Protein AF-A0A518C5M1-F1 (afdb_monomer_lite)

Radius of gyration: 34.19 Å; chains: 1; bounding box: 63×81×142 Å

Sequence (259 aa):
MPERDLTSESVVPNSGKSWGLRFSLGAMMVIVALFAGVFGYLSYFRSARCLLSYQVTTLSAEDVDGLKLDFHAIDGSPYRWAFDQEDAIAELTRQRRQIEPPLYEKQLTVAYWPRLADSYTYIRPTTINSATSPFPDYKSGEFAGFWGVRKAGGRLMFRVEAQTSHRQPRVANVEDVSNGRFDEVSGTLAYEGKFPTSKLIFAAPMGNGQVHLFLIQTEEVSAKEPFVHRPGPIDSLENQPDSTTEQHDPQPEAAHNDE

Foldseek 3Di:
DDDDDDDDDDDDDDPPPPPPPPDDPVNVVVVVVVVCVVVLVVLLPQWWKKKKFKDKDKDFLVLVVVQVFDWADDPPWLKTKGADPPVSVVVSCVVVVNDDDTPDMDIDTAADFDPDKDKDKDKDFDDDPPVPDPDTWIKIKMKIGGWDWYDDPSAIKTWDWIKMKIKGADPDDPPPPPPDGIKMGITIDTDIGHDRCAKMWMWGDIPPRMIMIMIMGMDTDRPPDDDDPPDDPPPPPPDDPDDDDDDDDDDDDDDDDDD

Structure (mmCIF, N/CA/C/O backbone):
data_AF-A0A518C5M1-F1
#
_entry.id   AF-A0A518C5M1-F1
#
loop_
_atom_site.group_PDB
_atom_site.id
_atom_site.type_symbol
_atom_site.label_atom_id
_atom_site.label_alt_id
_atom_site.label_comp_id
_atom_site.label_asym_id
_atom_site.label_entity_id
_atom_site.label_seq_id
_atom_site.pdbx_PDB_ins_code
_atom_site.Cartn_x
_atom_site.Cartn_y
_atom_site.Cartn_z
_atom_site.occupancy
_atom_site.B_iso_or_equiv
_atom_site.auth_seq_id
_atom_site.auth_comp_id
_atom_site.auth_asym_id
_atom_site.auth_atom_id
_atom_site.pdbx_PDB_model_num
ATOM 1 N N . MET A 1 1 ? 5.661 -32.195 102.451 1.00 29.86 1 MET A N 1
ATOM 2 C CA . MET A 1 1 ? 6.767 -31.518 101.747 1.00 29.86 1 MET A CA 1
ATOM 3 C C . MET A 1 1 ? 6.179 -30.707 100.601 1.00 29.86 1 MET A C 1
ATOM 5 O O . MET A 1 1 ? 5.215 -31.189 100.017 1.00 29.86 1 MET A O 1
ATOM 9 N N . PRO A 1 2 ? 6.665 -29.476 100.391 1.00 50.47 2 PRO A N 1
ATOM 10 C CA . PRO A 1 2 ? 6.012 -28.419 99.618 1.00 50.47 2 PRO A CA 1
ATOM 11 C C . PRO A 1 2 ? 6.626 -28.251 98.217 1.00 50.47 2 PRO A C 1
ATOM 13 O O . PRO A 1 2 ? 7.703 -28.780 97.980 1.00 50.47 2 PRO A O 1
ATOM 16 N N . GLU A 1 3 ? 5.947 -27.498 97.345 1.00 42.22 3 GLU A N 1
ATOM 17 C CA . GLU A 1 3 ? 6.467 -26.451 96.430 1.00 42.22 3 GLU A CA 1
ATOM 18 C C . GLU A 1 3 ? 5.337 -26.092 95.435 1.00 42.22 3 GLU A C 1
ATOM 20 O O . GLU A 1 3 ? 4.761 -26.978 94.815 1.00 42.22 3 GLU A O 1
ATOM 25 N N . ARG A 1 4 ? 4.761 -24.878 95.526 1.00 39.50 4 ARG A N 1
ATOM 26 C CA . ARG A 1 4 ? 5.159 -23.638 94.808 1.00 39.50 4 ARG A CA 1
ATOM 27 C C . ARG A 1 4 ? 4.812 -23.709 93.309 1.00 39.50 4 ARG A C 1
ATOM 29 O O . ARG A 1 4 ? 5.062 -24.718 92.679 1.00 39.50 4 ARG A O 1
ATOM 36 N N . ASP A 1 5 ? 4.305 -22.687 92.630 1.00 41.34 5 ASP A N 1
ATOM 37 C CA . ASP A 1 5 ? 3.894 -21.330 92.980 1.00 41.34 5 ASP A CA 1
ATOM 38 C C . ASP A 1 5 ? 3.200 -20.720 91.736 1.00 41.34 5 ASP A C 1
ATOM 40 O O . ASP A 1 5 ? 3.481 -21.123 90.608 1.00 41.34 5 ASP A O 1
ATOM 44 N N . LEU A 1 6 ? 2.388 -19.688 91.980 1.00 40.62 6 LEU A N 1
ATOM 45 C CA . LEU A 1 6 ? 2.249 -18.463 91.171 1.00 40.62 6 LEU A CA 1
ATOM 46 C C . LEU A 1 6 ? 1.585 -18.495 89.773 1.00 40.62 6 LEU A C 1
ATOM 48 O O . LEU A 1 6 ? 2.204 -18.685 88.733 1.00 40.62 6 LEU A O 1
ATOM 52 N N . THR A 1 7 ? 0.303 -18.112 89.794 1.00 48.97 7 THR A N 1
ATOM 53 C CA . THR A 1 7 ? -0.250 -16.891 89.160 1.00 48.97 7 THR A CA 1
ATOM 54 C C . THR A 1 7 ? 0.218 -16.484 87.756 1.00 48.97 7 THR A C 1
ATOM 56 O O . THR A 1 7 ? 1.341 -16.028 87.567 1.00 48.97 7 THR A O 1
ATOM 59 N N . SER A 1 8 ? -0.732 -16.375 86.826 1.00 41.12 8 SER A N 1
ATOM 60 C CA . SER A 1 8 ? -1.016 -15.096 86.150 1.00 41.12 8 SER A CA 1
ATOM 61 C C . SER A 1 8 ? -2.343 -15.178 85.393 1.00 41.12 8 SER A C 1
ATOM 63 O O . SER A 1 8 ? -2.559 -16.051 84.557 1.00 41.12 8 SER A O 1
ATOM 65 N N . GLU A 1 9 ? -3.260 -14.269 85.720 1.00 49.56 9 GLU A N 1
ATOM 66 C CA . GLU A 1 9 ? -4.401 -13.961 84.867 1.00 49.56 9 GLU A CA 1
ATOM 67 C C . GLU A 1 9 ? -3.895 -13.402 83.533 1.00 49.56 9 GLU A C 1
ATOM 69 O O . GLU A 1 9 ? -3.040 -12.517 83.508 1.00 49.56 9 GLU A O 1
ATOM 74 N N . SER A 1 10 ? -4.496 -13.825 82.423 1.00 36.81 10 SER A N 1
ATOM 75 C CA . SER A 1 10 ? -4.630 -12.936 81.274 1.00 36.81 10 SER A CA 1
ATOM 76 C C . SER A 1 10 ? -6.063 -12.990 80.767 1.00 36.81 10 SER A C 1
ATOM 78 O O . SER A 1 10 ? -6.453 -13.861 79.988 1.00 36.81 10 SER A O 1
ATOM 80 N N . VAL A 1 11 ? -6.850 -12.022 81.223 1.00 47.78 11 VAL A N 1
ATOM 81 C CA . VAL A 1 11 ? -7.985 -11.506 80.466 1.00 47.78 11 VAL A CA 1
ATOM 82 C C . VAL A 1 11 ? -7.439 -11.063 79.110 1.00 47.78 11 VAL A C 1
ATOM 84 O O . VAL A 1 11 ? -6.635 -10.137 79.042 1.00 47.78 11 VAL A O 1
ATOM 87 N N . VAL A 1 12 ? -7.863 -11.717 78.030 1.00 40.41 12 VAL A N 1
ATOM 88 C CA . VAL A 1 12 ? -7.706 -11.171 76.679 1.00 40.41 12 VAL A CA 1
ATOM 89 C C . VAL A 1 12 ? -9.062 -10.616 76.255 1.00 40.41 12 VAL A C 1
ATOM 91 O O . VAL A 1 12 ? -9.963 -11.387 75.915 1.00 40.41 12 VAL A O 1
ATOM 94 N N . PRO A 1 13 ? -9.244 -9.286 76.274 1.00 46.47 13 PRO A N 1
ATOM 95 C CA . PRO A 1 13 ? -10.322 -8.650 75.554 1.00 46.47 13 PRO A CA 1
ATOM 96 C C . PRO A 1 13 ? -9.881 -8.504 74.096 1.00 46.47 13 PRO A C 1
ATOM 98 O O . PRO A 1 13 ? -8.786 -8.028 73.814 1.00 46.47 13 PRO A O 1
ATOM 101 N N . ASN A 1 14 ? -10.732 -8.881 73.153 1.00 39.22 14 ASN A N 1
ATOM 102 C CA . ASN A 1 14 ? -11.234 -7.940 72.156 1.00 39.22 14 ASN A CA 1
ATOM 103 C C . ASN A 1 14 ? -12.021 -8.694 71.100 1.00 39.22 14 ASN A C 1
ATOM 105 O O . ASN A 1 14 ? -11.528 -9.598 70.428 1.00 39.22 14 ASN A O 1
ATOM 109 N N . SER A 1 15 ? -13.247 -8.225 70.912 1.00 43.81 15 SER A N 1
ATOM 110 C CA . SER A 1 15 ? -14.033 -8.428 69.713 1.00 43.81 15 SER A CA 1
ATOM 111 C C . SER A 1 15 ? -13.208 -8.040 68.483 1.00 43.81 15 SER A C 1
ATOM 113 O O . SER A 1 15 ? -13.153 -6.873 68.089 1.00 43.81 15 SER A O 1
ATOM 115 N N . GLY A 1 16 ? -12.580 -9.027 67.852 1.00 39.47 16 GLY A N 1
ATOM 116 C CA . GLY A 1 16 ? -12.134 -8.921 66.476 1.00 39.47 16 GLY A CA 1
ATOM 117 C C . GLY A 1 16 ? -13.370 -8.793 65.597 1.00 39.47 16 GLY A C 1
ATOM 118 O O . GLY A 1 16 ? -13.927 -9.795 65.152 1.00 39.47 16 GLY A O 1
ATOM 119 N N . LYS A 1 17 ? -13.822 -7.557 65.355 1.00 43.25 17 LYS A N 1
ATOM 120 C CA . LYS A 1 17 ? -14.671 -7.242 64.203 1.00 43.25 17 LYS A CA 1
ATOM 121 C C . LYS A 1 17 ? -13.852 -7.570 62.959 1.00 43.25 17 LYS A C 1
ATOM 123 O O . LYS A 1 17 ? -13.182 -6.710 62.398 1.00 43.25 17 LYS A O 1
ATOM 128 N N . SER A 1 18 ? -13.881 -8.834 62.551 1.00 42.41 18 SER A N 1
ATOM 129 C CA . SER A 1 18 ? -13.449 -9.221 61.222 1.00 42.41 18 SER A CA 1
ATOM 130 C C . SER A 1 18 ? -14.395 -8.531 60.244 1.00 42.41 18 SER A C 1
ATOM 132 O O . SER A 1 18 ? -15.585 -8.833 60.163 1.00 42.41 18 SER A O 1
ATOM 134 N N . TRP A 1 19 ? -13.872 -7.547 59.518 1.00 40.75 19 TRP A N 1
ATOM 135 C CA . TRP A 1 19 ? -14.480 -7.021 58.299 1.00 40.75 19 TRP A CA 1
ATOM 136 C C . TRP A 1 19 ? -14.379 -8.091 57.201 1.00 40.75 19 TRP A C 1
ATOM 138 O O . TRP A 1 19 ? -13.726 -7.926 56.177 1.00 40.75 19 TRP A O 1
ATOM 148 N N . GLY A 1 20 ? -14.985 -9.253 57.441 1.00 44.28 20 GLY A N 1
ATOM 149 C CA . GLY A 1 20 ? -15.177 -10.266 56.421 1.00 44.28 20 GLY A CA 1
ATOM 150 C C . GLY A 1 20 ? -16.322 -9.813 55.535 1.00 44.28 20 GLY A C 1
ATOM 151 O O . GLY A 1 20 ? -17.474 -10.135 55.818 1.00 44.28 20 GLY A O 1
ATOM 152 N N . LEU A 1 21 ? -16.022 -9.043 54.487 1.00 51.59 21 LEU A N 1
ATOM 153 C CA . LEU A 1 21 ? -16.966 -8.763 53.406 1.00 51.59 21 LEU A CA 1
ATOM 154 C C . LEU A 1 21 ? -17.336 -10.092 52.734 1.00 51.59 21 LEU A C 1
ATOM 156 O O . LEU A 1 21 ? -16.697 -10.547 51.791 1.00 51.59 21 LEU A O 1
ATOM 160 N N . ARG A 1 22 ? -18.374 -10.744 53.263 1.00 55.84 22 ARG A N 1
ATOM 161 C CA . ARG A 1 22 ? -19.028 -11.901 52.652 1.00 55.84 22 ARG A CA 1
ATOM 162 C C . ARG A 1 22 ? -19.865 -11.394 51.482 1.00 55.84 22 ARG A C 1
ATOM 164 O O . ARG A 1 22 ? -21.074 -11.221 51.604 1.00 55.84 22 ARG A O 1
ATOM 171 N N . PHE A 1 23 ? -19.220 -11.104 50.357 1.00 56.97 23 PHE A N 1
ATOM 172 C CA . PHE A 1 23 ? -19.951 -10.879 49.116 1.00 56.97 23 PHE A CA 1
ATOM 173 C C . PHE A 1 23 ? -20.584 -12.200 48.683 1.00 56.97 23 PHE A C 1
ATOM 175 O O . PHE A 1 23 ? -19.898 -13.216 48.565 1.00 56.97 23 PHE A O 1
ATOM 182 N N . SER A 1 24 ? -21.900 -12.206 48.465 1.00 77.69 24 SER A N 1
ATOM 183 C CA . SER A 1 24 ? -22.535 -13.351 47.817 1.00 77.69 24 SER A CA 1
ATOM 184 C C . SER A 1 24 ? -21.984 -13.473 46.394 1.00 77.69 24 SER A C 1
ATOM 186 O O . SER A 1 24 ? -21.702 -12.464 45.741 1.00 77.69 24 SER A O 1
ATOM 188 N N . LEU A 1 25 ? -21.841 -14.702 45.894 1.00 71.81 25 LEU A N 1
ATOM 189 C CA . LEU A 1 25 ? -21.374 -14.965 44.528 1.00 71.81 25 LEU A CA 1
ATOM 190 C C . LEU A 1 25 ? -22.187 -14.168 43.485 1.00 71.81 25 LEU A C 1
ATOM 192 O O . LEU A 1 25 ? -21.633 -13.669 42.509 1.00 71.81 25 LEU A O 1
ATOM 196 N N . GLY A 1 26 ? -23.489 -13.980 43.740 1.00 74.69 26 GLY A N 1
ATOM 197 C CA . GLY A 1 26 ? -24.371 -13.151 42.918 1.00 74.69 26 GLY A CA 1
ATOM 198 C C . GLY A 1 26 ? -23.995 -11.666 42.928 1.00 74.69 26 GLY A C 1
ATOM 199 O O . GLY A 1 26 ? -23.926 -11.052 41.868 1.00 74.69 26 GLY A O 1
ATOM 200 N N . ALA A 1 27 ? -23.674 -11.093 44.092 1.00 77.69 27 ALA A N 1
ATOM 201 C CA . ALA A 1 27 ? -23.196 -9.711 44.179 1.00 77.69 27 ALA A CA 1
ATOM 202 C C . ALA A 1 27 ? -21.848 -9.530 43.461 1.00 77.69 27 ALA A C 1
ATOM 204 O O . ALA A 1 27 ? -21.647 -8.537 42.765 1.00 77.69 27 ALA A O 1
ATOM 205 N N . MET A 1 28 ? -20.949 -10.514 43.563 1.00 78.94 28 MET A N 1
ATOM 206 C CA . MET A 1 28 ? -19.663 -10.490 42.863 1.00 78.94 28 MET A CA 1
ATOM 207 C C . MET A 1 28 ? -19.841 -10.547 41.335 1.00 78.94 28 MET A C 1
ATOM 209 O O . MET A 1 28 ? -19.212 -9.772 40.619 1.00 78.94 28 MET A O 1
ATOM 213 N N . MET A 1 29 ? -20.747 -11.391 40.832 1.00 79.19 29 MET A N 1
ATOM 214 C CA . MET A 1 29 ? -21.089 -11.475 39.403 1.00 79.19 29 MET A CA 1
ATOM 215 C C . MET A 1 29 ? -21.677 -10.164 38.864 1.00 79.19 29 MET A C 1
ATOM 217 O O . MET A 1 29 ? -21.284 -9.715 37.789 1.00 79.19 29 MET A O 1
ATOM 221 N N . VAL A 1 30 ? -22.570 -9.514 39.619 1.00 83.19 30 VAL A N 1
ATOM 222 C CA . VAL A 1 30 ? -23.143 -8.210 39.240 1.00 83.19 30 VAL A CA 1
ATOM 223 C C . VAL A 1 30 ? -22.063 -7.131 39.175 1.00 83.19 30 VAL A C 1
ATOM 225 O O . VAL A 1 30 ? -22.033 -6.351 38.227 1.00 83.19 30 VAL A O 1
ATOM 228 N N . ILE A 1 31 ? -21.139 -7.110 40.139 1.00 84.38 31 ILE A N 1
ATOM 229 C CA . ILE A 1 31 ? -20.012 -6.170 40.150 1.00 84.38 31 ILE A CA 1
ATOM 230 C C . ILE A 1 31 ? -19.096 -6.405 38.941 1.00 84.38 31 ILE A C 1
ATOM 232 O O . ILE A 1 31 ? -18.745 -5.449 38.254 1.00 84.38 31 ILE A O 1
ATOM 236 N N . VAL A 1 32 ? -18.753 -7.659 38.627 1.00 82.69 32 VAL A N 1
ATOM 237 C CA . VAL A 1 32 ? -17.946 -7.996 37.441 1.00 82.69 32 VAL A CA 1
ATOM 238 C C . VAL A 1 32 ? -18.660 -7.593 36.151 1.00 82.69 32 VAL A C 1
ATOM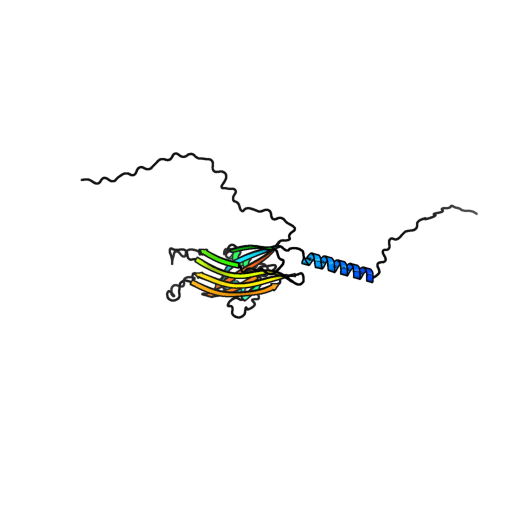 240 O O . VAL A 1 32 ? -18.025 -7.015 35.275 1.00 82.69 32 VAL A O 1
ATOM 243 N N . ALA A 1 33 ? -19.969 -7.829 36.038 1.00 80.00 33 ALA A N 1
ATOM 244 C CA . ALA A 1 33 ? -20.754 -7.422 34.873 1.00 80.00 33 ALA A CA 1
ATOM 245 C C . ALA A 1 33 ? -20.820 -5.893 34.722 1.00 80.00 33 ALA A C 1
ATOM 247 O O . ALA A 1 33 ? -20.670 -5.382 33.614 1.00 80.00 33 ALA A O 1
ATOM 248 N N . LEU A 1 34 ? -20.979 -5.154 35.825 1.00 83.75 34 LEU A N 1
ATOM 249 C CA . LEU A 1 34 ? -20.937 -3.689 35.829 1.00 83.75 34 LEU A CA 1
ATOM 250 C C . LEU A 1 34 ? -19.558 -3.167 35.425 1.00 83.75 34 LEU A C 1
ATOM 252 O O . LEU A 1 34 ? -19.476 -2.287 34.573 1.00 83.75 34 LEU A O 1
ATOM 256 N N . PHE A 1 35 ? -18.475 -3.729 35.966 1.00 80.12 35 PHE A N 1
ATOM 257 C CA . PHE A 1 35 ? -17.123 -3.356 35.555 1.00 80.12 35 PHE A CA 1
ATOM 258 C C . PHE A 1 35 ? -16.858 -3.716 34.093 1.00 80.12 35 PHE A C 1
ATOM 260 O O . PHE A 1 35 ? -16.347 -2.878 33.362 1.00 80.12 35 PHE A O 1
ATOM 267 N N . ALA A 1 36 ? -17.250 -4.900 33.626 1.00 74.25 36 ALA A N 1
ATOM 268 C CA . ALA A 1 36 ? -17.130 -5.281 32.220 1.00 74.25 36 ALA A CA 1
ATOM 269 C C . ALA A 1 36 ? -17.938 -4.344 31.307 1.00 74.25 36 ALA A C 1
ATOM 271 O O . ALA A 1 36 ? -17.446 -3.941 30.255 1.00 74.25 36 ALA A O 1
ATOM 272 N N . GLY A 1 37 ? -19.133 -3.930 31.738 1.00 72.75 37 GLY A N 1
ATOM 273 C CA . GLY A 1 37 ? -19.949 -2.929 31.057 1.00 72.75 37 GLY A CA 1
ATOM 274 C C . GLY A 1 37 ? -19.264 -1.565 31.001 1.00 72.75 37 GLY A C 1
ATOM 275 O O . GLY A 1 37 ? -19.138 -0.993 29.925 1.00 72.75 37 GLY A O 1
ATOM 276 N N . VAL A 1 38 ? -18.750 -1.066 32.128 1.00 74.38 38 VAL A N 1
ATOM 277 C CA . VAL A 1 38 ? -18.067 0.236 32.219 1.00 74.38 38 VAL A CA 1
ATOM 278 C C . VAL A 1 38 ? -16.743 0.236 31.452 1.00 74.38 38 VAL A C 1
ATOM 280 O O . VAL A 1 38 ? -16.504 1.140 30.658 1.00 74.38 38 VAL A O 1
ATOM 283 N N . PHE A 1 39 ? -15.888 -0.773 31.621 1.00 66.25 39 PHE A N 1
ATOM 284 C CA . PHE A 1 39 ? -14.609 -0.876 30.910 1.00 66.25 39 PHE A CA 1
ATOM 285 C C . PHE A 1 39 ? -14.787 -1.191 29.423 1.00 66.25 39 PHE A C 1
ATOM 287 O O . PHE A 1 39 ? -14.028 -0.673 28.602 1.00 66.25 39 PHE A O 1
ATOM 294 N N . GLY A 1 40 ? -15.802 -1.977 29.058 1.00 63.28 40 GLY A N 1
ATOM 295 C CA . GLY A 1 40 ? -16.197 -2.196 27.667 1.00 63.28 40 GLY A CA 1
ATOM 296 C C . GLY A 1 40 ? -16.693 -0.905 27.014 1.00 63.28 40 GLY A C 1
ATOM 297 O O . GLY A 1 40 ? -16.234 -0.542 25.930 1.00 63.28 40 GLY A O 1
ATOM 298 N N . TYR A 1 41 ? -17.551 -0.157 27.713 1.00 64.62 41 TYR A N 1
ATOM 299 C CA . TYR A 1 41 ? -18.066 1.141 27.274 1.00 64.62 41 TYR A CA 1
ATOM 300 C C . TYR A 1 41 ? -16.944 2.182 27.138 1.00 64.62 41 TYR A C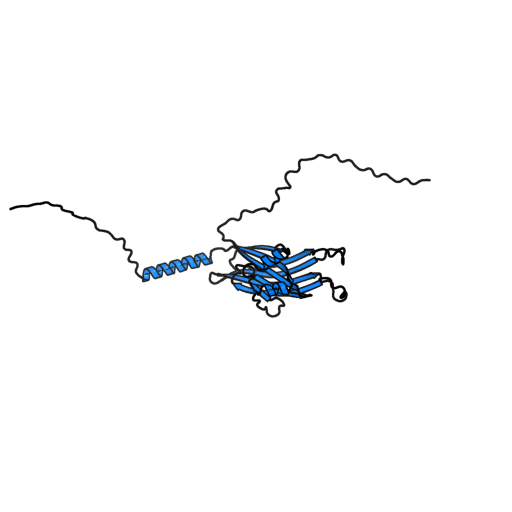 1
ATOM 302 O O . TYR A 1 41 ? -16.796 2.807 26.091 1.00 64.62 41 TYR A O 1
ATOM 310 N N . LEU A 1 42 ? -16.071 2.319 28.139 1.00 63.19 42 LEU A N 1
ATOM 311 C CA . LEU A 1 42 ? -14.933 3.245 28.097 1.00 63.19 42 LEU A CA 1
ATOM 312 C C . LEU A 1 42 ? -13.919 2.879 27.001 1.00 63.19 42 LEU A C 1
ATOM 314 O O . LEU A 1 42 ? -13.405 3.766 26.319 1.00 63.19 42 LEU A O 1
ATOM 318 N N . SER A 1 43 ? -13.661 1.587 26.777 1.00 60.41 43 SER A N 1
ATOM 319 C CA . SER A 1 43 ? -12.795 1.121 25.680 1.00 60.41 43 SER A CA 1
ATOM 320 C C . SER A 1 43 ? -13.371 1.451 24.300 1.00 60.41 43 SER A C 1
ATOM 322 O O . SER A 1 43 ? -12.626 1.807 23.380 1.00 60.41 43 SER A O 1
ATOM 324 N N . TYR A 1 44 ? -14.698 1.407 24.149 1.00 61.34 44 TYR A N 1
ATOM 325 C CA . TYR A 1 44 ? -15.376 1.818 22.920 1.00 61.34 44 TYR A CA 1
ATOM 326 C C . TYR A 1 44 ? -15.189 3.321 22.650 1.00 61.34 44 TYR A C 1
ATOM 328 O O . TYR A 1 44 ? -14.759 3.699 21.558 1.00 61.34 44 TYR A O 1
ATOM 336 N N . PHE A 1 45 ? -15.384 4.167 23.667 1.00 61.19 45 PHE A N 1
ATOM 337 C CA . PHE A 1 45 ? -15.318 5.630 23.540 1.00 61.19 45 PHE A CA 1
ATOM 338 C C . PHE A 1 45 ? -13.915 6.244 23.578 1.00 61.19 45 PHE A C 1
ATOM 340 O O . PHE A 1 45 ? -13.767 7.416 23.239 1.00 61.19 45 PHE A O 1
ATOM 347 N N . ARG A 1 46 ? -12.868 5.499 23.953 1.00 62.03 46 ARG A N 1
ATOM 348 C CA . ARG A 1 46 ? -11.499 6.035 23.935 1.00 62.03 46 ARG A CA 1
ATOM 349 C C . ARG A 1 46 ? -11.089 6.399 22.508 1.00 62.03 46 ARG A C 1
ATOM 351 O O . ARG A 1 46 ? -10.796 5.502 21.731 1.00 62.03 46 ARG A O 1
ATOM 358 N N . SER A 1 47 ? -11.034 7.676 22.154 1.00 61.09 47 SER A N 1
ATOM 359 C CA . SER A 1 47 ? -10.537 8.106 20.844 1.00 61.09 47 SER A CA 1
ATOM 360 C C . SER A 1 47 ? -9.142 7.520 20.607 1.00 61.09 47 SER A C 1
ATOM 362 O O . SER A 1 47 ? -8.203 7.849 21.333 1.00 61.09 47 SER A O 1
ATOM 364 N N . ALA A 1 48 ? -9.014 6.615 19.638 1.00 70.69 48 ALA A N 1
ATOM 365 C CA . ALA A 1 48 ? -7.707 6.177 19.168 1.00 70.69 48 ALA A CA 1
ATOM 366 C C . ALA A 1 48 ? -7.261 7.180 18.106 1.00 70.69 48 ALA A C 1
ATOM 368 O O . ALA A 1 48 ? -8.074 7.624 17.290 1.00 70.69 48 ALA A O 1
ATOM 369 N N . ARG A 1 49 ? -5.997 7.589 18.140 1.00 77.12 49 ARG A N 1
ATOM 370 C CA . ARG A 1 49 ? -5.383 8.268 17.003 1.00 77.12 49 ARG A CA 1
ATOM 371 C C . ARG A 1 49 ? -4.518 7.241 16.300 1.00 77.12 49 ARG A C 1
ATOM 373 O O . ARG A 1 49 ? -3.913 6.409 16.963 1.00 77.12 49 ARG A O 1
ATOM 380 N N . CYS A 1 50 ? -4.474 7.287 14.982 1.00 79.12 50 CYS A N 1
ATOM 381 C CA . CYS A 1 50 ? -3.578 6.447 14.209 1.00 79.12 50 CYS A CA 1
ATOM 382 C C . CYS A 1 50 ? -2.728 7.320 13.301 1.00 79.12 50 CYS A C 1
ATOM 384 O O . CYS A 1 50 ? -3.256 8.253 12.695 1.00 79.12 50 CYS A O 1
ATOM 386 N N . LEU A 1 51 ? -1.438 7.020 13.208 1.00 82.69 51 LEU A N 1
ATOM 387 C CA . LEU A 1 51 ? -0.604 7.492 12.115 1.00 82.69 51 LEU A CA 1
ATOM 388 C C . LEU A 1 51 ? -0.723 6.473 10.983 1.00 82.69 51 LEU A C 1
ATOM 390 O O . LEU A 1 51 ? -0.606 5.270 11.207 1.00 82.69 51 LEU A O 1
ATOM 394 N N . LEU A 1 52 ? -1.006 6.961 9.786 1.00 83.94 52 LEU A N 1
ATOM 395 C CA . LEU A 1 52 ? -1.002 6.183 8.561 1.00 83.94 52 LEU A CA 1
ATOM 396 C C . LEU A 1 52 ? 0.062 6.756 7.647 1.00 83.94 52 LEU A C 1
ATOM 398 O O . LEU A 1 52 ? 0.065 7.962 7.407 1.00 83.94 52 LEU A O 1
ATOM 402 N N . SER A 1 53 ? 0.912 5.903 7.097 1.00 86.44 53 SER A N 1
ATOM 403 C CA . SER A 1 53 ? 1.804 6.286 6.012 1.00 86.44 53 SER A CA 1
ATOM 404 C C . SER A 1 53 ? 1.644 5.327 4.848 1.00 86.44 53 SER A C 1
ATOM 406 O O . SER A 1 53 ? 1.331 4.147 5.037 1.00 86.44 53 SER A O 1
ATOM 408 N N . TYR A 1 54 ? 1.824 5.844 3.635 1.00 86.56 54 TYR A N 1
ATOM 409 C CA . TYR A 1 54 ? 1.956 4.992 2.463 1.00 86.56 54 TYR A CA 1
ATOM 410 C C . TYR A 1 54 ? 3.259 5.273 1.724 1.00 86.56 54 TYR A C 1
ATOM 412 O O . TYR A 1 54 ? 3.740 6.407 1.638 1.00 86.56 54 TYR A O 1
ATOM 420 N N . GLN A 1 55 ? 3.837 4.206 1.198 1.00 89.06 55 GLN A N 1
ATOM 421 C CA . GLN A 1 55 ? 5.095 4.193 0.474 1.00 89.06 55 GLN A CA 1
ATOM 422 C C . GLN A 1 55 ? 4.939 3.277 -0.736 1.00 89.06 55 GLN A C 1
ATOM 424 O O . GLN A 1 55 ? 4.199 2.299 -0.708 1.00 89.06 55 GLN A O 1
ATOM 429 N N . VAL A 1 56 ? 5.662 3.591 -1.797 1.00 89.62 56 VAL A N 1
ATOM 430 C CA . VAL A 1 56 ? 5.807 2.729 -2.967 1.00 89.62 56 VAL A CA 1
ATOM 431 C C . VAL A 1 56 ? 7.270 2.360 -3.124 1.00 89.62 56 VAL A C 1
ATOM 433 O O . VAL A 1 56 ? 8.149 3.140 -2.749 1.00 89.62 56 VAL A O 1
ATOM 436 N N . THR A 1 57 ? 7.525 1.177 -3.660 1.00 88.69 57 THR A N 1
ATOM 437 C CA . THR A 1 57 ? 8.856 0.767 -4.104 1.00 88.69 57 THR A CA 1
ATOM 438 C C . THR A 1 57 ? 8.733 -0.302 -5.187 1.00 88.69 57 THR A C 1
ATOM 440 O O . THR A 1 57 ? 7.668 -0.893 -5.370 1.00 88.69 57 THR A O 1
ATOM 443 N N . THR A 1 58 ? 9.828 -0.564 -5.892 1.00 89.31 58 THR A N 1
ATOM 444 C CA . THR A 1 58 ? 9.918 -1.651 -6.871 1.00 89.31 58 THR A CA 1
ATOM 445 C C . THR A 1 58 ? 11.088 -2.538 -6.496 1.00 89.31 58 THR A C 1
ATOM 447 O O . THR A 1 58 ? 12.205 -2.041 -6.351 1.00 89.31 58 THR A O 1
ATOM 450 N N . LEU A 1 59 ? 10.842 -3.839 -6.374 1.00 89.31 59 LEU A N 1
ATOM 451 C CA . LEU A 1 59 ? 11.859 -4.851 -6.087 1.00 89.31 59 LEU A CA 1
ATOM 452 C C . LEU A 1 59 ? 11.892 -5.907 -7.198 1.00 89.31 59 LEU A C 1
ATOM 454 O O . LEU A 1 59 ? 10.988 -5.970 -8.034 1.00 89.31 59 LEU A O 1
ATOM 458 N N . SER A 1 60 ? 12.943 -6.725 -7.237 1.00 90.50 60 SER A N 1
ATOM 459 C CA . SER A 1 60 ? 12.968 -7.884 -8.134 1.00 90.50 60 SER A CA 1
ATOM 460 C C . SER A 1 60 ? 11.984 -8.956 -7.651 1.00 90.50 60 SER A C 1
ATOM 462 O O . SER A 1 60 ? 11.726 -9.075 -6.452 1.00 90.50 60 SER A O 1
ATOM 464 N N . ALA A 1 61 ? 11.432 -9.747 -8.572 1.00 91.44 61 ALA A N 1
ATOM 465 C CA . ALA A 1 61 ? 10.561 -10.866 -8.221 1.00 91.44 61 ALA A CA 1
ATOM 466 C C . ALA A 1 61 ? 11.284 -11.887 -7.330 1.00 91.44 61 ALA A C 1
ATOM 468 O O . ALA A 1 61 ? 10.704 -12.350 -6.357 1.00 91.44 61 ALA A O 1
ATOM 469 N N . GLU A 1 62 ? 12.568 -12.150 -7.596 1.00 92.25 62 GLU A N 1
ATOM 470 C CA . GLU A 1 62 ? 13.406 -13.034 -6.776 1.00 92.25 62 GLU A CA 1
ATOM 471 C C . GLU A 1 62 ? 13.520 -12.542 -5.327 1.00 92.25 62 GLU A C 1
ATOM 473 O O . GLU A 1 62 ? 13.359 -13.328 -4.393 1.00 92.25 62 GLU A O 1
ATOM 478 N N . ASP A 1 63 ? 13.742 -11.238 -5.130 1.00 91.00 63 ASP A N 1
ATOM 479 C CA . ASP A 1 63 ? 13.806 -10.654 -3.791 1.00 91.00 63 ASP A CA 1
ATOM 480 C C . ASP A 1 63 ? 12.463 -10.790 -3.059 1.00 91.00 63 ASP A C 1
ATOM 482 O O . ASP A 1 63 ? 12.442 -11.146 -1.884 1.00 91.00 63 ASP A O 1
ATOM 486 N N . VAL A 1 64 ? 11.340 -10.529 -3.742 1.00 90.25 64 VAL A N 1
ATOM 487 C CA . VAL A 1 64 ? 9.996 -10.624 -3.144 1.00 90.25 64 VAL A CA 1
ATOM 488 C C . VAL A 1 64 ? 9.635 -12.069 -2.804 1.00 90.25 64 VAL A C 1
ATOM 490 O O . VAL A 1 64 ? 9.141 -12.333 -1.707 1.00 90.25 64 VAL A O 1
ATOM 493 N N . ASP A 1 65 ? 9.920 -13.012 -3.700 1.00 90.06 65 ASP A N 1
ATOM 494 C CA . ASP A 1 65 ? 9.688 -14.440 -3.473 1.00 90.06 65 ASP A CA 1
ATOM 495 C C . ASP A 1 65 ? 10.569 -14.971 -2.328 1.00 90.06 65 ASP A C 1
ATOM 497 O O . ASP A 1 65 ? 10.128 -15.794 -1.518 1.00 90.06 65 ASP A O 1
ATOM 501 N N . GLY A 1 66 ? 11.793 -14.445 -2.193 1.00 89.19 66 GLY A N 1
ATOM 502 C CA . GLY A 1 66 ? 12.721 -14.761 -1.106 1.00 89.19 66 GLY A CA 1
ATOM 503 C C . GLY A 1 66 ? 12.197 -14.420 0.293 1.00 89.19 66 GLY A C 1
ATOM 504 O O . GLY A 1 66 ? 12.582 -15.082 1.261 1.00 89.19 66 GLY A O 1
ATOM 505 N N . LEU A 1 67 ? 11.276 -13.455 0.408 1.00 88.25 67 LEU A N 1
ATOM 506 C CA . LEU A 1 67 ? 10.648 -13.066 1.678 1.00 88.25 67 LEU A CA 1
ATOM 507 C C . LEU A 1 67 ? 9.610 -14.077 2.174 1.00 88.25 67 LEU A C 1
ATOM 509 O O . LEU A 1 67 ? 9.251 -14.043 3.348 1.00 88.25 67 LEU A O 1
ATOM 513 N N . LYS A 1 68 ? 9.126 -14.973 1.301 1.00 89.62 68 LYS A N 1
ATOM 514 C CA . LYS A 1 68 ? 8.137 -16.017 1.633 1.00 89.62 68 LYS A CA 1
ATOM 515 C C . LYS A 1 68 ? 6.870 -15.471 2.306 1.00 89.62 68 LYS A C 1
ATOM 517 O O . LYS A 1 68 ? 6.314 -16.102 3.205 1.00 89.62 68 LYS A O 1
ATOM 522 N N . LEU A 1 69 ? 6.418 -14.297 1.871 1.00 89.75 69 LEU A N 1
ATOM 523 C CA . LEU A 1 69 ? 5.172 -13.700 2.343 1.00 89.75 69 LEU A CA 1
ATOM 524 C C . LEU A 1 69 ? 3.965 -14.481 1.802 1.00 89.75 69 LEU A C 1
ATOM 526 O O . LEU A 1 69 ? 3.952 -14.898 0.643 1.00 89.75 69 LEU A O 1
ATOM 530 N N . ASP A 1 70 ? 2.936 -14.646 2.633 1.00 92.50 70 ASP A N 1
ATOM 531 C CA . ASP A 1 70 ? 1.674 -15.267 2.224 1.00 92.50 70 ASP A CA 1
ATOM 532 C C . ASP A 1 70 ? 0.782 -14.227 1.533 1.00 92.50 70 ASP A C 1
ATOM 534 O O . ASP A 1 70 ? 0.174 -13.371 2.180 1.00 92.50 70 ASP A O 1
ATOM 538 N N . PHE A 1 71 ? 0.776 -14.253 0.199 1.00 94.50 71 PHE A N 1
ATOM 539 C CA . PHE A 1 71 ? 0.024 -13.311 -0.623 1.00 94.50 71 PHE A CA 1
ATOM 540 C C . PHE A 1 71 ? -1.381 -13.824 -0.937 1.00 94.50 71 PHE A C 1
ATOM 542 O O . PHE A 1 71 ? -1.568 -14.852 -1.588 1.00 94.50 71 PHE A O 1
ATOM 549 N N . HIS A 1 72 ? -2.375 -13.018 -0.591 1.00 96.62 72 HIS A N 1
ATOM 550 C CA . HIS A 1 72 ? -3.778 -13.255 -0.884 1.00 96.62 72 HIS A CA 1
ATOM 551 C C . HIS A 1 72 ? -4.209 -12.496 -2.142 1.00 96.62 72 HIS A C 1
ATOM 553 O O . HIS A 1 72 ? -3.928 -11.306 -2.304 1.00 96.62 72 HIS A O 1
ATOM 559 N N . ALA A 1 73 ? -4.908 -13.186 -3.041 1.00 96.94 73 ALA A N 1
ATOM 560 C CA . ALA A 1 73 ? -5.416 -12.590 -4.270 1.00 96.94 73 ALA A CA 1
ATOM 561 C C . ALA A 1 73 ? -6.540 -11.574 -4.009 1.00 96.94 73 ALA A C 1
ATOM 563 O O . ALA A 1 73 ? -7.287 -11.683 -3.035 1.00 96.94 73 ALA A O 1
ATOM 564 N N . ILE A 1 74 ? -6.659 -10.603 -4.916 1.00 97.25 74 ILE A N 1
ATOM 565 C CA . ILE A 1 74 ? -7.779 -9.665 -4.994 1.00 97.25 74 ILE A CA 1
ATOM 566 C C . ILE A 1 74 ? -8.502 -9.931 -6.312 1.00 97.25 74 ILE A C 1
ATOM 568 O O . ILE A 1 74 ? -7.885 -9.903 -7.378 1.00 97.25 74 ILE A O 1
ATOM 572 N N . ASP A 1 75 ? -9.808 -10.174 -6.245 1.00 94.69 75 ASP A N 1
ATOM 573 C CA . ASP A 1 75 ? -10.608 -10.467 -7.433 1.00 94.69 75 ASP A CA 1
ATOM 574 C C . ASP A 1 75 ? -10.532 -9.324 -8.453 1.00 94.69 75 ASP A C 1
ATOM 576 O O . ASP A 1 75 ? -10.774 -8.158 -8.137 1.00 94.69 75 ASP A O 1
ATOM 580 N N . GLY A 1 76 ? -10.187 -9.667 -9.696 1.00 92.88 76 GLY A N 1
ATOM 581 C CA . GLY A 1 76 ? -10.120 -8.713 -10.805 1.00 92.88 76 GLY A CA 1
ATOM 582 C C . GLY A 1 76 ? -8.961 -7.711 -10.744 1.00 92.88 76 GLY A C 1
ATOM 583 O O . GLY A 1 76 ? -8.957 -6.767 -11.530 1.00 92.88 76 GLY A O 1
ATOM 584 N N . SER A 1 77 ? -7.980 -7.896 -9.854 1.00 96.56 77 SER A N 1
ATOM 585 C CA . SER A 1 77 ? -6.821 -7.007 -9.728 1.00 96.56 77 SER A CA 1
ATOM 586 C C . SER A 1 77 ? -5.498 -7.750 -9.957 1.00 96.56 77 SER A C 1
ATOM 588 O O . SER A 1 77 ? -5.363 -8.896 -9.528 1.00 96.56 77 SER A O 1
ATOM 590 N N . PRO A 1 78 ? -4.482 -7.115 -10.579 1.00 96.69 78 PRO A N 1
ATOM 591 C CA . PRO A 1 78 ? -3.124 -7.664 -10.613 1.00 96.69 78 PRO A CA 1
ATOM 592 C C . PRO A 1 78 ? -2.438 -7.631 -9.239 1.00 96.69 78 PRO A C 1
ATOM 594 O O . PRO A 1 78 ? -1.398 -8.266 -9.055 1.00 96.69 78 PRO A O 1
ATOM 597 N N . TYR A 1 79 ? -2.992 -6.884 -8.280 1.00 97.38 79 TYR A N 1
ATOM 598 C CA . TYR A 1 79 ? -2.453 -6.791 -6.933 1.00 97.38 79 TYR A CA 1
ATOM 599 C C . TYR A 1 79 ? -2.879 -7.973 -6.065 1.00 97.38 79 TYR A C 1
ATOM 601 O O . TYR A 1 79 ? -4.004 -8.466 -6.120 1.00 97.38 79 TYR A O 1
ATOM 609 N N . ARG A 1 80 ? -1.961 -8.376 -5.193 1.00 97.12 80 ARG A N 1
ATOM 610 C CA . ARG A 1 80 ? -2.168 -9.332 -4.103 1.00 97.12 80 ARG A CA 1
ATOM 611 C C . ARG A 1 80 ? -1.736 -8.677 -2.802 1.00 97.12 80 ARG A C 1
ATOM 613 O O . ARG A 1 80 ? -0.818 -7.862 -2.834 1.00 97.12 80 ARG A O 1
ATOM 620 N N . TRP A 1 81 ? -2.351 -9.010 -1.674 1.00 96.31 81 TRP A N 1
ATOM 621 C CA . TRP A 1 81 ? -2.012 -8.404 -0.384 1.00 96.31 81 TRP A CA 1
ATOM 622 C C . TRP A 1 81 ? -1.380 -9.399 0.588 1.00 96.31 81 TRP A C 1
ATOM 624 O O . TRP A 1 81 ? -1.710 -10.578 0.574 1.00 96.31 81 TRP A O 1
ATOM 634 N N . ALA A 1 82 ? -0.478 -8.918 1.438 1.00 94.69 82 ALA A N 1
ATOM 635 C CA . ALA A 1 82 ? 0.153 -9.687 2.508 1.00 94.69 82 ALA A CA 1
ATOM 636 C C . ALA A 1 82 ? 0.476 -8.770 3.694 1.00 94.69 82 ALA A C 1
ATOM 638 O O . ALA A 1 82 ? 0.587 -7.552 3.541 1.00 94.69 82 ALA A O 1
ATOM 639 N N . PHE A 1 83 ? 0.666 -9.347 4.878 1.00 92.31 83 PHE A N 1
ATOM 640 C CA . PHE A 1 83 ? 1.272 -8.620 5.994 1.00 92.31 83 PHE A CA 1
ATOM 641 C C . PHE A 1 83 ? 2.790 -8.772 5.955 1.00 92.31 83 PHE A C 1
ATOM 643 O O . PHE A 1 83 ? 3.290 -9.888 5.830 1.00 92.31 83 PHE A O 1
ATOM 650 N N . ASP A 1 84 ? 3.507 -7.664 6.129 1.00 85.75 84 ASP A N 1
ATOM 651 C CA . ASP A 1 84 ? 4.950 -7.660 6.360 1.00 85.75 84 ASP A CA 1
ATOM 652 C C . ASP A 1 84 ? 5.210 -8.160 7.782 1.00 85.75 84 ASP A C 1
ATOM 654 O O . ASP A 1 84 ? 5.025 -7.430 8.763 1.00 85.75 84 ASP A O 1
ATOM 658 N N . GLN A 1 85 ? 5.540 -9.439 7.923 1.00 75.38 85 GLN A N 1
ATOM 659 C CA . GLN A 1 85 ? 5.938 -9.985 9.215 1.00 75.38 85 GLN A CA 1
ATOM 660 C C . GLN A 1 85 ? 7.379 -9.539 9.492 1.00 75.38 85 GLN A C 1
ATOM 662 O O . GLN A 1 85 ? 8.242 -9.684 8.634 1.00 75.38 85 GLN A O 1
ATOM 667 N N . GLU A 1 86 ? 7.625 -8.972 10.677 1.00 74.38 86 GLU A N 1
ATOM 668 C CA . GLU A 1 86 ? 8.968 -8.564 11.138 1.00 74.38 86 GLU A CA 1
ATOM 669 C C . GLU A 1 86 ? 9.662 -7.461 10.308 1.00 74.38 86 GLU A C 1
ATOM 671 O O . GLU A 1 86 ? 10.882 -7.332 10.355 1.00 74.38 86 GLU A O 1
ATOM 676 N N . ASP A 1 87 ? 8.901 -6.634 9.580 1.00 78.81 87 ASP A N 1
ATOM 677 C CA . ASP A 1 87 ? 9.431 -5.536 8.750 1.00 78.81 87 ASP A CA 1
ATOM 678 C C . ASP A 1 87 ? 10.472 -5.996 7.704 1.00 78.81 87 ASP A C 1
ATOM 680 O O . ASP A 1 87 ? 11.426 -5.275 7.375 1.00 78.81 87 ASP A O 1
ATOM 684 N N . ALA A 1 88 ? 10.288 -7.196 7.147 1.00 78.38 88 ALA A N 1
ATOM 685 C CA . ALA A 1 88 ? 11.219 -7.818 6.212 1.00 78.38 88 ALA A CA 1
ATOM 686 C C . ALA A 1 88 ? 11.455 -6.959 4.953 1.00 78.38 88 ALA A C 1
ATOM 688 O O . ALA A 1 88 ? 12.587 -6.864 4.469 1.00 78.38 88 ALA A O 1
ATOM 689 N N . ILE A 1 89 ? 10.433 -6.241 4.466 1.00 80.81 89 ILE A N 1
ATOM 690 C CA . ILE A 1 89 ? 10.594 -5.283 3.355 1.00 80.81 89 ILE A CA 1
ATOM 691 C C . ILE A 1 89 ? 11.480 -4.099 3.748 1.00 80.81 89 ILE A C 1
ATOM 693 O O . ILE A 1 89 ? 12.283 -3.621 2.940 1.00 80.81 89 ILE A O 1
ATOM 697 N N . ALA A 1 90 ? 11.342 -3.588 4.974 1.00 78.12 90 ALA A N 1
ATOM 698 C CA . ALA A 1 90 ? 12.150 -2.463 5.441 1.00 78.12 90 ALA A CA 1
ATOM 699 C C . ALA A 1 90 ? 13.634 -2.847 5.520 1.00 78.12 90 ALA A C 1
ATOM 701 O O . ALA A 1 90 ? 14.503 -2.070 5.123 1.00 78.12 90 ALA A O 1
ATOM 702 N N . GLU A 1 91 ? 13.921 -4.057 5.992 1.00 80.94 91 GLU A N 1
ATOM 703 C CA . GLU A 1 91 ? 15.287 -4.563 6.076 1.00 80.94 91 GLU A CA 1
ATOM 704 C C . GLU A 1 91 ? 15.875 -4.840 4.685 1.00 80.94 91 GLU A C 1
ATOM 706 O O . GLU A 1 91 ? 16.985 -4.400 4.383 1.00 80.94 91 GLU A O 1
ATOM 711 N N . LEU A 1 92 ? 15.103 -5.453 3.786 1.00 80.62 92 LEU A N 1
ATOM 712 C CA . LEU A 1 92 ? 15.525 -5.705 2.407 1.00 80.62 92 LEU A CA 1
ATOM 713 C C . LEU A 1 92 ? 15.827 -4.404 1.644 1.00 80.62 92 LEU A C 1
ATOM 715 O O . LEU A 1 92 ? 16.885 -4.261 1.026 1.00 80.62 92 LEU A O 1
ATOM 719 N N . THR A 1 93 ? 14.932 -3.416 1.719 1.00 78.62 93 THR A N 1
ATOM 720 C CA . THR A 1 93 ? 15.134 -2.105 1.073 1.00 78.62 93 THR A CA 1
ATOM 721 C C . THR A 1 93 ? 16.333 -1.355 1.655 1.00 78.62 93 THR A C 1
ATOM 723 O O . THR A 1 93 ? 17.072 -0.708 0.905 1.00 78.62 93 THR A O 1
ATOM 726 N N . ARG A 1 94 ? 16.596 -1.486 2.963 1.00 80.19 94 ARG A N 1
ATOM 727 C CA . ARG A 1 94 ? 17.806 -0.958 3.613 1.00 80.19 94 ARG A CA 1
ATOM 728 C C . ARG A 1 94 ? 19.073 -1.628 3.083 1.00 80.19 94 ARG A C 1
ATOM 730 O O . ARG A 1 94 ? 20.005 -0.918 2.703 1.00 80.19 94 ARG A O 1
ATOM 737 N N . GLN A 1 95 ? 19.103 -2.957 2.997 1.00 78.94 95 GLN A N 1
ATOM 738 C CA . GLN A 1 95 ? 20.245 -3.714 2.465 1.00 78.94 95 GLN A CA 1
ATOM 739 C C . GLN A 1 95 ? 20.549 -3.348 1.007 1.00 78.94 95 GLN A C 1
ATOM 741 O O . GLN A 1 95 ? 21.710 -3.188 0.629 1.00 78.94 95 GLN A O 1
ATOM 746 N N . ARG A 1 96 ? 19.506 -3.124 0.200 1.00 75.44 96 ARG A N 1
ATOM 747 C CA . ARG A 1 96 ? 19.615 -2.691 -1.202 1.00 75.44 96 ARG A CA 1
ATOM 748 C C . ARG A 1 96 ? 19.887 -1.192 -1.374 1.00 75.44 96 ARG A C 1
ATOM 750 O O . ARG A 1 96 ? 20.084 -0.750 -2.502 1.00 75.44 96 ARG A O 1
ATOM 757 N N . ARG A 1 97 ? 19.915 -0.405 -0.288 1.00 73.88 97 ARG A N 1
ATOM 758 C CA . ARG A 1 97 ? 20.008 1.071 -0.305 1.00 73.88 97 ARG A CA 1
ATOM 759 C C . ARG A 1 97 ? 18.927 1.734 -1.175 1.00 73.88 97 ARG A C 1
ATOM 761 O O . ARG A 1 97 ? 19.157 2.781 -1.769 1.00 73.88 97 ARG A O 1
ATOM 768 N N . GLN A 1 98 ? 17.742 1.130 -1.225 1.00 72.88 98 GLN A N 1
ATOM 769 C CA . GLN A 1 98 ? 16.568 1.589 -1.979 1.00 72.88 98 GLN A CA 1
ATOM 770 C C . GLN A 1 98 ? 15.485 2.137 -1.039 1.00 72.88 98 GLN A C 1
ATOM 772 O O . GLN A 1 98 ? 14.290 1.931 -1.241 1.00 72.88 98 GLN A O 1
ATOM 777 N N . ILE A 1 99 ? 15.902 2.808 0.038 1.00 71.69 99 ILE A N 1
ATOM 778 C CA . ILE A 1 99 ? 14.970 3.420 0.985 1.00 71.69 99 ILE A CA 1
ATOM 779 C C . ILE A 1 99 ? 14.355 4.641 0.303 1.00 71.69 99 ILE A C 1
ATOM 781 O O . ILE A 1 99 ? 14.986 5.691 0.196 1.00 71.69 99 ILE A O 1
ATOM 785 N N . GLU A 1 100 ? 13.118 4.501 -0.157 1.00 76.88 100 GLU A N 1
ATOM 786 C CA . GLU A 1 100 ? 12.335 5.637 -0.628 1.00 76.88 100 GLU A CA 1
ATOM 787 C C . GLU A 1 100 ? 11.528 6.222 0.552 1.00 76.88 100 GLU A C 1
ATOM 789 O O . GLU A 1 100 ? 10.998 5.454 1.354 1.00 76.88 100 GLU A O 1
ATOM 794 N N . PRO A 1 101 ? 11.412 7.553 0.708 1.00 77.56 101 PRO A N 1
ATOM 795 C CA . PRO A 1 101 ? 10.618 8.133 1.793 1.00 77.56 101 PRO A CA 1
ATOM 796 C C . PRO A 1 101 ? 9.133 7.745 1.667 1.00 77.56 101 PRO A C 1
ATOM 798 O O . PRO A 1 101 ? 8.686 7.367 0.577 1.00 77.56 101 PRO A O 1
ATOM 801 N N . PRO A 1 102 ? 8.326 7.846 2.735 1.00 82.38 102 PRO A N 1
ATOM 802 C CA . PRO A 1 102 ? 6.879 7.768 2.592 1.00 82.38 102 PRO A CA 1
ATOM 803 C C . PRO A 1 102 ? 6.402 8.879 1.652 1.00 82.38 102 PRO A C 1
ATOM 805 O O . PRO A 1 102 ? 6.947 9.982 1.622 1.00 82.38 102 PRO A O 1
ATOM 808 N N . LEU A 1 103 ? 5.408 8.567 0.828 1.00 83.00 103 LEU A N 1
ATOM 809 C CA . LEU A 1 103 ? 4.801 9.546 -0.073 1.00 83.00 103 LEU A CA 1
ATOM 810 C C . LEU A 1 103 ? 3.854 10.482 0.669 1.00 83.00 103 LEU A C 1
ATOM 812 O O . LEU A 1 103 ? 3.622 11.607 0.233 1.00 83.00 103 LEU A O 1
ATOM 816 N N . TYR A 1 104 ? 3.302 10.010 1.782 1.00 80.38 104 TYR A N 1
ATOM 817 C CA . TYR A 1 104 ? 2.349 10.760 2.569 1.00 80.38 104 TYR A CA 1
ATOM 818 C C . TYR A 1 104 ? 2.205 10.159 3.961 1.00 80.38 104 TYR A C 1
ATOM 820 O O . TYR A 1 104 ? 2.287 8.940 4.136 1.00 80.38 104 TYR A O 1
ATOM 828 N N . GLU A 1 105 ? 1.903 11.025 4.921 1.00 82.56 105 GLU A N 1
ATOM 829 C CA . GLU A 1 105 ? 1.602 10.666 6.298 1.00 82.56 105 GLU A CA 1
ATOM 830 C C . GLU A 1 105 ? 0.336 11.400 6.744 1.00 82.56 105 GLU A C 1
ATOM 832 O O . GLU A 1 105 ? 0.172 12.599 6.507 1.00 82.56 105 GLU A O 1
ATOM 837 N N . LYS A 1 106 ? -0.582 10.680 7.390 1.00 80.31 106 LYS A N 1
ATOM 838 C CA . LYS A 1 106 ? -1.858 11.213 7.872 1.00 80.31 106 LYS A CA 1
ATOM 839 C C . LYS A 1 106 ? -2.113 10.753 9.285 1.00 80.31 106 LYS A C 1
ATOM 841 O O . LYS A 1 106 ? -2.127 9.557 9.569 1.00 80.31 106 LYS A O 1
ATOM 846 N N . GLN A 1 107 ? -2.416 11.702 10.159 1.00 80.88 107 GLN A N 1
ATOM 847 C CA . GLN A 1 107 ? -2.980 11.377 11.456 1.00 80.88 107 GLN A CA 1
ATOM 848 C C . GLN A 1 107 ? -4.504 11.298 11.343 1.00 80.88 107 GLN A C 1
ATOM 850 O O . GLN A 1 107 ? -5.164 12.252 10.930 1.00 80.88 107 GLN A O 1
ATOM 855 N N . LEU A 1 108 ? -5.076 10.164 11.730 1.00 76.25 108 LEU A N 1
ATOM 856 C CA . LEU A 1 108 ? -6.517 9.954 11.775 1.00 76.25 108 LEU A CA 1
ATOM 857 C C . LEU A 1 108 ? -7.004 9.854 13.213 1.00 76.25 108 LEU A C 1
ATOM 859 O O . LEU A 1 108 ? -6.400 9.183 14.045 1.00 76.25 108 LEU A O 1
ATOM 863 N N . THR A 1 109 ? -8.153 10.468 13.489 1.00 74.88 109 THR A N 1
ATOM 864 C CA . THR A 1 109 ? -8.922 10.162 14.699 1.00 74.88 109 THR A CA 1
ATOM 865 C C . THR A 1 109 ? -9.902 9.041 14.378 1.00 74.88 109 THR A C 1
ATOM 867 O O . THR A 1 109 ? -10.743 9.176 13.490 1.00 74.88 109 THR A O 1
ATOM 870 N N . VAL A 1 110 ? -9.794 7.930 15.100 1.00 75.06 110 VAL A N 1
ATOM 871 C CA . VAL A 1 110 ? -10.577 6.721 14.851 1.00 75.06 110 VAL A CA 1
ATOM 872 C C . VAL A 1 110 ? -11.890 6.779 15.620 1.00 75.06 110 VAL A C 1
ATOM 874 O O . VAL A 1 110 ? -11.918 6.677 16.848 1.00 75.06 110 VAL A O 1
ATOM 877 N N . ALA A 1 111 ? -12.988 6.877 14.879 1.00 65.56 111 ALA A N 1
ATOM 878 C CA . ALA A 1 111 ? -14.339 6.746 15.423 1.00 65.56 111 ALA A CA 1
ATOM 879 C C . ALA A 1 111 ? -15.278 6.025 14.446 1.00 65.56 111 ALA A C 1
ATOM 881 O O . ALA A 1 111 ? -16.034 5.144 14.843 1.00 65.56 111 ALA A O 1
ATOM 882 N N . TYR A 1 112 ? -15.192 6.358 13.161 1.00 72.12 112 TYR A N 1
ATOM 883 C CA . TYR A 1 112 ? -15.993 5.799 12.074 1.00 72.12 112 TYR A CA 1
ATOM 884 C C . TYR A 1 112 ? -15.123 5.673 10.817 1.00 72.12 112 TYR A C 1
ATOM 886 O O . TYR A 1 112 ? -14.015 6.207 10.784 1.00 72.12 112 TYR A O 1
ATOM 894 N N . TRP A 1 113 ? -15.610 4.961 9.795 1.00 79.88 113 TRP A N 1
ATOM 895 C CA . TRP A 1 113 ? -14.907 4.901 8.511 1.00 79.88 113 TRP A CA 1
ATOM 896 C C . TRP A 1 113 ? -14.701 6.305 7.926 1.00 79.88 113 TRP A C 1
ATOM 898 O O . TRP A 1 113 ? -15.599 7.139 8.059 1.00 79.88 113 TRP A O 1
ATOM 908 N N . PRO A 1 114 ? -13.577 6.574 7.240 1.00 74.50 114 PRO A N 1
ATOM 909 C CA . PRO A 1 114 ? -13.403 7.819 6.504 1.00 74.50 114 PRO A CA 1
ATOM 910 C C . PRO A 1 114 ? -14.611 8.093 5.605 1.00 74.50 114 PRO A C 1
ATOM 912 O O . PRO A 1 114 ? -15.106 7.198 4.923 1.00 74.50 114 PRO A O 1
ATOM 915 N N . ARG A 1 115 ? -15.100 9.335 5.623 1.00 76.31 115 ARG A N 1
ATOM 916 C CA . ARG A 1 115 ? -16.221 9.766 4.769 1.00 76.31 115 ARG A CA 1
ATOM 917 C C . ARG A 1 115 ? -15.775 10.221 3.384 1.00 76.31 115 ARG A C 1
ATOM 919 O O . ARG A 1 115 ? -16.608 10.331 2.495 1.00 76.31 115 ARG A O 1
ATOM 926 N N . LEU A 1 116 ? -14.492 10.531 3.231 1.00 80.69 116 LEU A N 1
ATOM 927 C CA . LEU A 1 116 ? -13.909 11.061 2.008 1.00 80.69 116 LEU A CA 1
ATOM 928 C C . LEU A 1 116 ? -12.845 10.092 1.506 1.00 80.69 116 LEU A C 1
ATOM 930 O O . LEU A 1 116 ? -12.101 9.524 2.309 1.00 80.69 116 LEU A O 1
ATOM 934 N N . ALA A 1 117 ? -12.809 9.922 0.188 1.00 85.12 117 ALA A N 1
ATOM 935 C CA . ALA A 1 117 ? -11.694 9.289 -0.489 1.00 85.12 117 ALA A CA 1
ATOM 936 C C . ALA A 1 117 ? -10.501 10.251 -0.493 1.00 85.12 117 ALA A C 1
ATOM 938 O O . ALA A 1 117 ? -10.677 11.468 -0.589 1.00 85.12 117 ALA A O 1
ATOM 939 N N . ASP A 1 118 ? -9.303 9.695 -0.397 1.00 85.62 118 ASP A N 1
ATOM 940 C CA . ASP A 1 118 ? -8.063 10.425 -0.598 1.00 85.62 118 ASP A CA 1
ATOM 941 C C . ASP A 1 118 ? -7.554 10.177 -2.025 1.00 85.62 118 ASP A C 1
ATOM 943 O O . ASP A 1 118 ? -7.772 9.110 -2.604 1.00 85.62 118 ASP A O 1
ATOM 947 N N . SER A 1 119 ? -6.860 11.164 -2.587 1.00 88.50 119 SER A N 1
ATOM 948 C CA . SER A 1 119 ? -6.179 11.042 -3.874 1.00 88.50 119 SER A CA 1
ATOM 949 C C . SER A 1 119 ? -4.773 11.608 -3.775 1.00 88.50 119 SER A C 1
ATOM 951 O O . SER A 1 119 ? -4.596 12.727 -3.287 1.00 88.50 119 SER A O 1
ATOM 953 N N . TYR A 1 120 ? -3.794 10.878 -4.288 1.00 86.12 120 TYR A N 1
ATOM 954 C CA . TYR A 1 120 ? -2.407 11.308 -4.327 1.00 86.12 120 TYR A CA 1
ATOM 955 C C . TYR A 1 120 ? -1.767 10.950 -5.653 1.00 86.12 120 TYR A C 1
ATOM 957 O O . TYR A 1 120 ? -2.010 9.883 -6.208 1.00 86.12 120 TYR A O 1
ATOM 965 N N . THR A 1 121 ? -0.887 11.827 -6.109 1.00 90.69 121 THR A N 1
ATOM 966 C CA . THR A 1 121 ? -0.028 11.613 -7.270 1.00 90.69 121 THR A CA 1
ATOM 967 C C . THR A 1 121 ? 1.403 11.887 -6.860 1.00 90.69 121 THR A C 1
ATOM 969 O O . THR A 1 121 ? 1.654 12.814 -6.086 1.00 90.69 121 THR A O 1
ATOM 972 N N . TYR A 1 122 ? 2.349 11.135 -7.399 1.00 89.00 122 TYR A N 1
ATOM 973 C CA . TYR A 1 122 ? 3.761 11.369 -7.137 1.00 89.00 122 TYR A CA 1
ATOM 974 C C . TYR A 1 122 ? 4.603 11.201 -8.390 1.00 89.00 122 TYR A C 1
ATOM 976 O O . TYR A 1 122 ? 4.246 10.480 -9.322 1.00 89.00 122 TYR A O 1
ATOM 984 N N . ILE A 1 123 ? 5.755 11.865 -8.371 1.00 88.44 123 ILE A N 1
ATOM 985 C CA . ILE A 1 123 ? 6.793 11.768 -9.389 1.00 88.44 123 ILE A CA 1
ATOM 986 C C . ILE A 1 123 ? 8.130 11.718 -8.648 1.00 88.44 123 ILE A C 1
ATOM 988 O O . ILE A 1 123 ? 8.406 12.565 -7.799 1.00 88.44 123 ILE A O 1
ATOM 992 N N . ARG A 1 124 ? 8.950 10.708 -8.937 1.00 85.62 124 ARG A N 1
ATOM 993 C CA . ARG A 1 124 ? 10.278 10.499 -8.350 1.00 85.62 124 ARG A CA 1
ATOM 994 C C . ARG A 1 124 ? 11.307 10.338 -9.466 1.00 85.62 124 ARG A C 1
ATOM 996 O O . ARG A 1 124 ? 11.128 9.454 -10.304 1.00 85.62 124 ARG A O 1
ATOM 1003 N N . PRO A 1 125 ? 12.374 11.149 -9.502 1.00 78.69 125 PRO A N 1
ATOM 1004 C CA . PRO A 1 125 ? 13.445 10.944 -10.465 1.00 78.69 125 PRO A CA 1
ATOM 1005 C C . PRO A 1 125 ? 14.147 9.611 -10.186 1.00 78.69 125 PRO A C 1
ATOM 1007 O O . PRO A 1 125 ? 14.406 9.260 -9.034 1.00 78.69 125 PRO A O 1
ATOM 1010 N N . THR A 1 126 ? 14.462 8.868 -11.240 1.00 76.25 126 THR A N 1
ATOM 1011 C CA . THR A 1 126 ? 15.328 7.688 -11.171 1.00 76.25 126 THR A CA 1
ATOM 1012 C C . THR A 1 126 ? 16.763 8.069 -11.495 1.00 76.25 126 THR A C 1
ATOM 1014 O O . THR A 1 126 ? 17.020 9.101 -12.118 1.00 76.25 126 THR A O 1
ATOM 1017 N N . THR A 1 127 ? 17.718 7.229 -11.091 1.00 67.31 127 THR A N 1
ATOM 1018 C CA . THR A 1 127 ? 19.131 7.425 -11.428 1.00 67.31 127 THR A CA 1
ATOM 1019 C C . THR A 1 127 ? 19.294 7.610 -12.937 1.00 67.31 127 THR A C 1
ATOM 1021 O O . THR A 1 127 ? 18.746 6.842 -13.727 1.00 67.31 127 THR A O 1
ATOM 1024 N N . ILE A 1 128 ? 20.033 8.648 -13.329 1.00 59.56 128 ILE A N 1
ATOM 1025 C CA . ILE A 1 128 ? 20.282 8.975 -14.732 1.00 59.56 128 ILE A CA 1
ATOM 1026 C C . ILE A 1 128 ? 21.116 7.850 -15.339 1.00 59.56 128 ILE A C 1
ATOM 1028 O O . ILE A 1 128 ? 22.2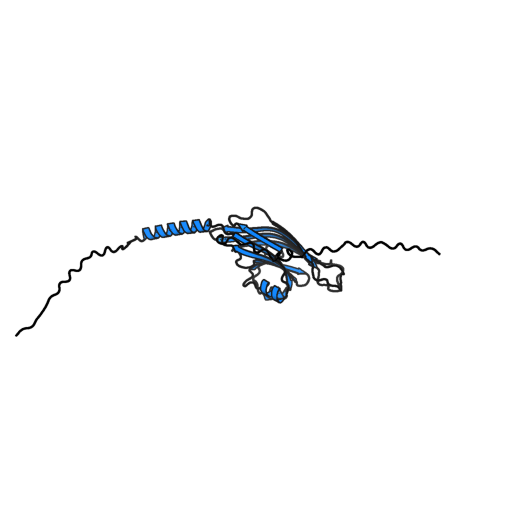63 7.640 -14.942 1.00 59.56 128 ILE A O 1
ATOM 1032 N N . ASN A 1 129 ? 20.561 7.145 -16.322 1.00 57.41 129 ASN A N 1
ATOM 1033 C CA . ASN A 1 129 ? 21.365 6.295 -17.184 1.00 57.41 129 ASN A CA 1
ATOM 1034 C C . ASN A 1 129 ? 21.987 7.170 -18.281 1.00 57.41 129 ASN A C 1
ATOM 1036 O O . ASN A 1 129 ? 21.401 7.374 -19.346 1.00 57.41 129 ASN A O 1
ATOM 1040 N N . SER A 1 130 ? 23.187 7.688 -18.012 1.00 54.78 130 SER A N 1
ATOM 1041 C CA . SER A 1 130 ? 23.926 8.569 -18.927 1.00 54.78 130 SER A CA 1
ATOM 1042 C C . SER A 1 130 ? 24.248 7.927 -20.281 1.00 54.78 130 SER A C 1
ATOM 1044 O O . SER A 1 130 ? 24.574 8.645 -21.221 1.00 54.78 130 SER A O 1
ATOM 1046 N N . ALA A 1 131 ? 24.129 6.600 -20.407 1.00 56.78 131 ALA A N 1
ATOM 1047 C CA . ALA A 1 131 ? 24.336 5.892 -21.666 1.00 56.78 131 ALA A CA 1
ATOM 1048 C C . ALA A 1 131 ? 23.132 5.967 -22.624 1.00 56.78 131 ALA A C 1
ATOM 1050 O O . ALA A 1 131 ? 23.301 5.730 -23.815 1.00 56.78 131 ALA A O 1
ATOM 1051 N N . THR A 1 132 ? 21.922 6.268 -22.133 1.00 58.31 132 THR A N 1
ATOM 1052 C CA . THR A 1 132 ? 20.681 6.162 -22.933 1.00 58.31 132 THR A CA 1
ATOM 1053 C C . THR A 1 132 ? 19.850 7.442 -22.989 1.00 58.31 132 THR A C 1
ATOM 1055 O O . THR A 1 132 ? 19.096 7.624 -23.942 1.00 58.31 132 THR A O 1
ATOM 1058 N N . SER A 1 133 ? 19.981 8.357 -22.024 1.00 56.59 133 SER A N 1
ATOM 1059 C CA . SER A 1 133 ? 19.238 9.622 -22.031 1.00 56.59 133 SER A CA 1
ATOM 1060 C C . SER A 1 133 ? 19.974 10.706 -21.237 1.00 56.59 133 SER A C 1
ATOM 1062 O O . SER A 1 133 ? 20.357 10.459 -20.093 1.00 56.59 133 SER A O 1
ATOM 1064 N N . PRO A 1 134 ? 20.126 11.928 -21.785 1.00 61.19 134 PRO A N 1
ATOM 1065 C CA . PRO A 1 134 ? 20.657 13.065 -21.032 1.00 61.19 134 PRO A CA 1
ATOM 1066 C C . PRO A 1 134 ? 19.649 13.615 -20.009 1.00 61.19 134 PRO A C 1
ATOM 1068 O O . PRO A 1 134 ? 20.028 14.372 -19.119 1.00 61.19 134 PRO A O 1
ATOM 1071 N N . PHE A 1 135 ? 18.369 13.239 -20.119 1.00 66.56 135 PHE A N 1
ATOM 1072 C CA . PHE A 1 135 ? 17.318 13.631 -19.183 1.00 66.56 135 PHE A CA 1
ATOM 1073 C C . PHE A 1 135 ? 17.081 12.540 -18.135 1.00 66.56 135 PHE A C 1
ATOM 1075 O O . PHE A 1 135 ? 17.069 11.359 -18.511 1.00 66.56 135 PHE A O 1
ATOM 1082 N N . PRO A 1 136 ? 16.859 12.911 -16.857 1.00 65.31 136 PRO A N 1
ATOM 1083 C CA . PRO A 1 136 ? 16.459 11.963 -15.834 1.00 65.31 136 PRO A CA 1
ATOM 1084 C C . PRO A 1 136 ? 15.129 11.330 -16.224 1.00 65.31 136 PRO A C 1
ATOM 1086 O O . PRO A 1 136 ? 14.199 11.995 -16.678 1.00 65.31 136 PRO A O 1
ATOM 1089 N N . ASP A 1 137 ? 15.067 10.023 -16.050 1.00 76.69 137 ASP A N 1
ATOM 1090 C CA . ASP A 1 137 ? 13.826 9.286 -16.133 1.00 76.69 137 ASP A CA 1
ATOM 1091 C C . ASP A 1 137 ? 13.048 9.413 -14.813 1.00 76.69 137 ASP A C 1
ATOM 1093 O O . ASP A 1 137 ? 13.613 9.766 -13.773 1.00 76.69 137 ASP A O 1
ATOM 1097 N N . TYR A 1 138 ? 11.741 9.148 -14.845 1.00 82.62 138 TYR A N 1
ATOM 1098 C CA . TYR A 1 138 ? 10.874 9.312 -13.679 1.00 82.62 138 TYR A CA 1
ATOM 1099 C C . TYR A 1 138 ? 10.036 8.062 -13.420 1.00 82.62 138 TYR A C 1
ATOM 1101 O O . TYR A 1 138 ? 9.441 7.493 -14.336 1.00 82.62 138 TYR A O 1
ATOM 1109 N N . LYS A 1 139 ? 9.945 7.684 -12.144 1.00 87.88 139 LYS A N 1
ATOM 1110 C CA . LYS A 1 139 ? 8.854 6.869 -11.611 1.00 87.88 139 LYS A CA 1
ATOM 1111 C C . LYS A 1 139 ? 7.688 7.788 -11.290 1.00 87.88 139 LYS A C 1
ATOM 1113 O O . LYS A 1 139 ? 7.884 8.838 -10.680 1.00 87.88 139 LYS A O 1
ATOM 1118 N N . SER A 1 140 ? 6.479 7.389 -11.637 1.00 90.94 140 SER A N 1
ATOM 1119 C CA . SER A 1 140 ? 5.281 8.123 -11.253 1.00 90.94 140 SER A CA 1
ATOM 1120 C C . SER A 1 140 ? 4.156 7.174 -10.906 1.00 90.94 140 SER A C 1
ATOM 1122 O O . SER A 1 140 ? 4.192 5.985 -11.220 1.00 90.94 140 SER A O 1
ATOM 1124 N N . GLY A 1 141 ? 3.141 7.702 -10.251 1.00 92.69 141 GLY A N 1
ATOM 1125 C CA . GLY A 1 141 ? 1.949 6.934 -9.978 1.00 92.69 141 GLY A CA 1
ATOM 1126 C C . GLY A 1 141 ? 0.889 7.765 -9.302 1.00 92.69 141 GLY A C 1
ATOM 1127 O O . GLY A 1 141 ? 1.109 8.915 -8.908 1.00 92.69 141 GLY A O 1
ATOM 1128 N N . GLU A 1 142 ? -0.257 7.136 -9.160 1.00 93.12 142 GLU A N 1
ATOM 1129 C CA . GLU A 1 142 ? -1.414 7.684 -8.484 1.00 93.12 142 GLU A CA 1
ATOM 1130 C C . GLU A 1 142 ? -2.043 6.635 -7.576 1.00 93.12 142 GLU A C 1
ATOM 1132 O O . GLU A 1 142 ? -1.918 5.418 -7.755 1.00 93.12 142 GLU A O 1
ATOM 1137 N N . PHE A 1 143 ? -2.738 7.150 -6.581 1.00 90.38 143 PHE A N 1
ATOM 1138 C CA . PHE A 1 143 ? -3.599 6.417 -5.684 1.00 90.38 143 PHE A CA 1
ATOM 1139 C C . PHE A 1 143 ? -4.869 7.239 -5.526 1.00 90.38 143 PHE A C 1
ATOM 1141 O O . PHE A 1 143 ? -4.792 8.434 -5.241 1.00 90.38 143 PHE A O 1
ATOM 1148 N N . ALA A 1 144 ? -6.029 6.615 -5.676 1.00 91.44 144 ALA A N 1
ATOM 1149 C CA . ALA A 1 144 ? -7.310 7.260 -5.441 1.00 91.44 144 ALA A CA 1
ATOM 1150 C C . ALA A 1 144 ? -8.287 6.269 -4.810 1.00 91.44 144 ALA A C 1
ATOM 1152 O O . ALA A 1 144 ? -8.611 5.239 -5.403 1.00 91.44 144 ALA A O 1
ATOM 1153 N N . GLY A 1 145 ? -8.781 6.577 -3.612 1.00 90.00 145 GLY A N 1
ATOM 1154 C CA . GLY A 1 145 ? -9.783 5.740 -2.964 1.00 90.00 145 GLY A CA 1
ATOM 1155 C C . GLY A 1 145 ? -9.909 5.924 -1.463 1.00 90.00 145 GLY A C 1
ATOM 1156 O O . GLY A 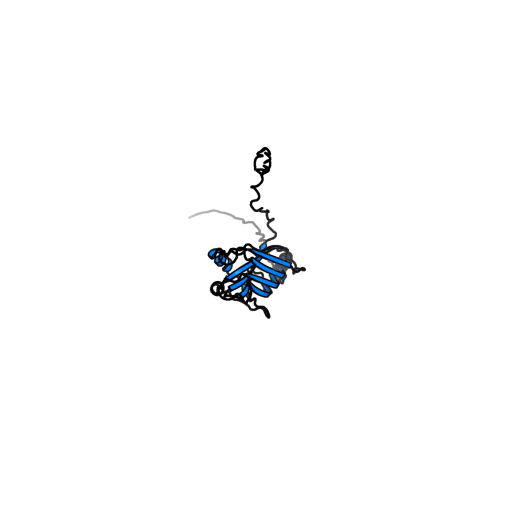1 145 ? -9.476 6.913 -0.873 1.00 90.00 145 GLY A O 1
ATOM 1157 N N . PHE A 1 146 ? -10.550 4.948 -0.837 1.00 88.25 146 PHE A N 1
ATOM 1158 C CA . PHE A 1 146 ? -10.802 4.918 0.590 1.00 88.25 146 PHE A CA 1
ATOM 1159 C C . PHE A 1 146 ? -9.729 4.106 1.293 1.00 88.25 146 PHE A C 1
ATOM 1161 O O . PHE A 1 146 ? -9.460 2.961 0.950 1.00 88.25 146 PHE A O 1
ATOM 1168 N N . TRP A 1 147 ? -9.155 4.676 2.338 1.00 87.88 147 TRP A N 1
ATOM 1169 C CA . TRP A 1 147 ? -8.277 3.956 3.243 1.00 87.88 147 TRP A CA 1
ATOM 1170 C C . TRP A 1 147 ? -8.395 4.564 4.632 1.00 87.88 147 TRP A C 1
ATOM 1172 O O . TRP A 1 147 ? -8.484 5.782 4.796 1.00 87.88 147 TRP A O 1
ATOM 1182 N N . GLY A 1 148 ? -8.472 3.721 5.652 1.00 86.56 148 GLY A N 1
ATOM 1183 C CA . GLY A 1 148 ? -8.565 4.210 7.015 1.00 86.56 148 GLY A CA 1
ATOM 1184 C C . GLY A 1 148 ? -8.935 3.147 8.022 1.00 86.56 148 GLY A C 1
ATOM 1185 O O . GLY A 1 148 ? -8.887 1.950 7.753 1.00 86.56 148 GLY A O 1
ATOM 1186 N N . VAL A 1 149 ? -9.286 3.617 9.215 1.00 86.56 149 VAL A N 1
ATOM 1187 C CA . VAL A 1 149 ? -9.455 2.786 10.406 1.00 86.56 149 VAL A CA 1
ATOM 1188 C C . VAL A 1 149 ? -10.816 3.075 11.029 1.00 86.56 149 VAL A C 1
ATOM 1190 O O . VAL A 1 149 ? -11.230 4.231 11.118 1.00 86.56 149 VAL A O 1
ATOM 1193 N N . ARG A 1 150 ? -11.498 2.039 11.520 1.00 84.88 150 ARG A N 1
ATOM 1194 C CA . ARG A 1 150 ? -12.678 2.177 12.388 1.00 84.88 150 ARG A CA 1
ATOM 1195 C C . ARG A 1 150 ? -12.541 1.328 13.643 1.00 84.88 150 ARG A C 1
ATOM 1197 O O . ARG A 1 150 ? -11.736 0.402 13.695 1.00 84.88 150 ARG A O 1
ATOM 1204 N N . LYS A 1 151 ? -13.417 1.574 14.616 1.00 82.50 151 LYS A N 1
ATOM 1205 C CA . LYS A 1 151 ? -13.688 0.621 15.695 1.00 82.50 151 LYS A CA 1
ATOM 1206 C C . LYS A 1 151 ? -14.898 -0.241 15.350 1.00 82.50 151 LYS A C 1
ATOM 1208 O O . LYS A 1 151 ? -15.951 0.290 15.011 1.00 82.50 151 LYS A O 1
ATOM 1213 N N . ALA A 1 152 ? -14.765 -1.556 15.475 1.00 80.38 152 ALA A N 1
ATOM 1214 C CA . ALA A 1 152 ? -15.875 -2.501 15.379 1.00 80.38 152 ALA A CA 1
ATOM 1215 C C . ALA A 1 152 ? -15.693 -3.608 16.425 1.00 80.38 152 ALA A C 1
ATOM 1217 O O . ALA A 1 152 ? -14.605 -4.164 16.559 1.00 80.38 152 ALA A O 1
ATOM 1218 N N . GLY A 1 153 ? -16.733 -3.898 17.216 1.00 76.44 153 GLY A N 1
ATOM 1219 C CA . GLY A 1 153 ? -16.668 -4.936 18.258 1.00 76.44 153 GLY A CA 1
ATOM 1220 C C . GLY A 1 153 ? -15.559 -4.721 19.302 1.00 76.44 153 GLY A C 1
ATOM 1221 O O . GLY A 1 153 ? -14.980 -5.687 19.788 1.00 76.44 153 GLY A O 1
ATOM 1222 N N . GLY A 1 154 ? -15.206 -3.463 19.599 1.00 74.75 154 GLY A N 1
ATOM 1223 C CA . GLY A 1 154 ? -14.122 -3.112 20.530 1.00 74.75 154 GLY A CA 1
ATOM 1224 C C . GLY A 1 154 ? -12.702 -3.266 19.969 1.00 74.75 154 GLY A C 1
ATOM 1225 O O . GLY A 1 154 ? -11.742 -3.059 20.705 1.00 74.75 154 GLY A O 1
ATOM 1226 N N . ARG A 1 155 ? -12.550 -3.602 18.682 1.00 79.94 155 ARG A N 1
ATOM 1227 C CA . ARG A 1 155 ? -11.256 -3.760 18.003 1.00 79.94 155 ARG A CA 1
ATOM 1228 C C . ARG A 1 155 ? -11.085 -2.725 16.895 1.00 79.94 155 ARG A C 1
ATOM 1230 O O . ARG A 1 155 ? -12.072 -2.253 16.328 1.00 79.94 155 ARG A O 1
ATOM 1237 N N . LEU A 1 156 ? -9.833 -2.389 16.589 1.00 84.69 156 LEU A N 1
ATOM 1238 C CA . LEU A 1 156 ? -9.494 -1.599 15.408 1.00 84.69 156 LEU A CA 1
ATOM 1239 C C . LEU A 1 156 ? -9.584 -2.483 14.159 1.00 84.69 156 LEU A C 1
ATOM 1241 O O . LEU A 1 156 ? -9.031 -3.584 14.115 1.00 84.69 156 LEU A O 1
ATOM 1245 N N . MET A 1 157 ? -10.291 -1.977 13.156 1.00 88.50 157 MET A N 1
ATOM 1246 C CA . MET A 1 157 ? -10.420 -2.565 11.828 1.00 88.50 157 MET A CA 1
ATOM 1247 C C . MET A 1 157 ? -9.813 -1.605 10.819 1.00 88.50 157 MET A C 1
ATOM 1249 O O . MET A 1 157 ? -10.022 -0.395 10.922 1.00 88.50 157 MET A O 1
ATOM 1253 N N . PHE A 1 158 ? -9.113 -2.144 9.833 1.00 90.56 158 PHE A N 1
ATOM 1254 C CA . PHE A 1 158 ? -8.518 -1.378 8.748 1.00 90.56 158 PHE A CA 1
ATOM 1255 C C . PHE A 1 158 ? -9.175 -1.758 7.427 1.00 90.56 158 PHE A C 1
ATOM 1257 O O . PHE A 1 158 ? -9.504 -2.928 7.215 1.00 90.56 158 PHE A O 1
ATOM 1264 N N . ARG A 1 159 ? -9.395 -0.764 6.566 1.00 91.81 159 ARG A N 1
ATOM 1265 C CA . ARG A 1 159 ? -9.917 -0.963 5.215 1.00 91.81 159 ARG A CA 1
ATOM 1266 C C . ARG A 1 159 ? -9.133 -0.127 4.227 1.00 91.81 159 ARG A C 1
ATOM 1268 O O . ARG A 1 159 ? -8.818 1.025 4.516 1.00 91.81 159 ARG A O 1
ATOM 1275 N N . VAL A 1 160 ? -8.895 -0.716 3.065 1.00 92.69 160 VAL A N 1
ATOM 1276 C CA . VAL A 1 160 ? -8.394 -0.084 1.849 1.00 92.69 160 VAL A CA 1
ATOM 1277 C C . VAL A 1 160 ? -9.291 -0.537 0.711 1.00 92.69 160 VAL A C 1
ATOM 1279 O O . VAL A 1 160 ? -9.575 -1.724 0.575 1.00 92.69 160 VAL A O 1
ATOM 1282 N N . GLU A 1 161 ? -9.739 0.414 -0.087 1.00 94.25 161 GLU A N 1
ATOM 1283 C CA . GLU A 1 161 ? -10.454 0.214 -1.336 1.00 94.25 161 GLU A CA 1
ATOM 1284 C C . GLU A 1 161 ? -10.076 1.370 -2.256 1.00 94.25 161 GLU A C 1
ATOM 1286 O O . GLU A 1 161 ? -10.588 2.483 -2.122 1.00 94.25 161 GLU A O 1
ATOM 1291 N N . ALA A 1 162 ? -9.119 1.130 -3.142 1.00 93.62 162 ALA A N 1
ATOM 1292 C CA . ALA A 1 162 ? -8.543 2.178 -3.967 1.00 93.62 162 ALA A CA 1
ATOM 1293 C C . ALA A 1 162 ? -8.141 1.673 -5.344 1.00 93.62 162 ALA A C 1
ATOM 1295 O O . ALA A 1 162 ? -7.858 0.494 -5.528 1.00 93.62 162 ALA A O 1
ATOM 1296 N N . GLN A 1 163 ? -8.082 2.590 -6.300 1.00 95.25 163 GLN A N 1
ATOM 1297 C CA . GLN A 1 163 ? -7.395 2.388 -7.567 1.00 95.25 163 GLN A CA 1
ATOM 1298 C C . GLN A 1 163 ? -5.981 2.946 -7.453 1.00 95.25 163 GLN A C 1
ATOM 1300 O O . GLN A 1 163 ? -5.755 3.979 -6.817 1.00 95.25 163 GLN A O 1
ATOM 1305 N N . THR A 1 164 ? -5.027 2.265 -8.072 1.00 94.75 164 THR A N 1
ATOM 1306 C CA . THR A 1 164 ? -3.656 2.749 -8.188 1.00 94.75 164 THR A CA 1
ATOM 1307 C C . THR A 1 164 ? -3.115 2.457 -9.577 1.00 94.75 164 THR A C 1
ATOM 1309 O O . THR A 1 164 ? -3.438 1.425 -10.170 1.00 94.75 164 THR A O 1
ATOM 1312 N N . SER A 1 165 ? -2.284 3.362 -10.081 1.00 94.25 165 SER A N 1
ATOM 1313 C CA . SER A 1 165 ? -1.408 3.102 -11.216 1.00 94.25 165 SER A CA 1
ATOM 1314 C C . SER A 1 165 ? 0.019 3.481 -10.849 1.00 94.25 165 SER A C 1
ATOM 1316 O O . SER A 1 165 ? 0.270 4.422 -10.089 1.00 94.25 165 SER A O 1
ATOM 1318 N N . HIS A 1 166 ? 0.970 2.708 -11.351 1.00 93.56 166 HIS A N 1
ATOM 1319 C CA . HIS A 1 166 ? 2.389 2.956 -11.188 1.00 93.56 166 HIS A CA 1
ATOM 1320 C C . HIS A 1 166 ? 3.098 2.738 -12.511 1.00 93.56 166 HIS A C 1
ATOM 1322 O O . HIS A 1 166 ? 2.900 1.730 -13.188 1.00 93.56 166 HIS A O 1
ATOM 1328 N N . ARG A 1 167 ? 3.967 3.684 -12.845 1.00 91.06 167 ARG A N 1
ATOM 1329 C CA . ARG A 1 167 ? 4.781 3.684 -14.045 1.00 91.06 167 ARG A CA 1
ATOM 1330 C C . ARG A 1 167 ? 6.235 3.879 -13.661 1.00 91.06 167 ARG A C 1
ATOM 1332 O O . ARG A 1 167 ? 6.566 4.771 -12.877 1.00 91.06 167 ARG A O 1
ATOM 1339 N N . GLN A 1 168 ? 7.110 3.099 -14.276 1.00 87.25 168 GLN A N 1
ATOM 1340 C CA . GLN A 1 168 ? 8.547 3.257 -14.118 1.00 87.25 168 GLN A CA 1
ATOM 1341 C C . GLN A 1 168 ? 9.286 3.069 -15.444 1.00 87.25 168 GLN A C 1
ATOM 1343 O O . GLN A 1 168 ? 8.775 2.417 -16.357 1.00 87.25 168 GLN A O 1
ATOM 1348 N N . PRO A 1 169 ? 10.489 3.635 -15.574 1.00 80.88 169 PRO A N 1
ATOM 1349 C CA . PRO A 1 169 ? 11.316 3.456 -16.760 1.00 80.88 169 PRO A CA 1
ATOM 1350 C C . PRO A 1 169 ? 11.729 1.992 -16.902 1.00 80.88 169 PRO A C 1
ATOM 1352 O O . PRO A 1 169 ? 12.049 1.338 -15.907 1.00 80.88 169 PRO A O 1
ATOM 1355 N N . ARG A 1 170 ? 11.762 1.485 -18.136 1.00 77.50 170 ARG A N 1
ATOM 1356 C CA . ARG A 1 170 ? 12.290 0.143 -18.397 1.00 77.50 170 ARG A CA 1
ATOM 1357 C C . ARG A 1 170 ? 13.780 0.085 -18.103 1.00 77.50 170 ARG A C 1
ATOM 1359 O O . ARG A 1 170 ? 14.530 0.996 -18.454 1.00 77.50 170 ARG A O 1
ATOM 1366 N N . VAL A 1 171 ? 14.221 -1.029 -17.526 1.00 67.12 171 VAL A N 1
ATOM 1367 C CA . VAL A 1 171 ? 15.647 -1.362 -17.504 1.00 67.12 171 VAL A CA 1
ATOM 1368 C C . VAL A 1 171 ? 16.058 -1.621 -18.953 1.00 67.12 171 VAL A C 1
ATOM 1370 O O . VAL A 1 171 ? 15.486 -2.483 -19.615 1.00 67.12 171 VAL A O 1
ATOM 1373 N N . ALA A 1 172 ? 16.978 -0.810 -19.474 1.00 57.09 172 ALA A N 1
ATOM 1374 C CA . ALA A 1 172 ? 17.337 -0.824 -20.885 1.00 57.09 172 ALA A CA 1
ATOM 1375 C C . ALA A 1 172 ? 17.916 -2.187 -21.302 1.00 57.09 172 ALA A C 1
ATOM 1377 O O . ALA A 1 172 ? 19.068 -2.490 -21.003 1.00 57.09 172 ALA A O 1
ATOM 1378 N N . ASN A 1 173 ? 17.133 -2.969 -22.046 1.00 52.91 173 ASN A N 1
ATOM 1379 C CA . ASN A 1 173 ? 17.659 -3.981 -22.951 1.00 52.91 173 ASN A CA 1
ATOM 1380 C C . ASN A 1 173 ? 17.732 -3.351 -24.344 1.00 52.91 173 ASN A C 1
ATOM 1382 O O . ASN A 1 173 ? 16.793 -2.694 -24.788 1.00 52.91 173 ASN A O 1
ATOM 1386 N N . VAL A 1 174 ? 18.875 -3.521 -25.005 1.00 49.38 174 VAL A N 1
ATOM 1387 C CA . VAL A 1 174 ? 19.304 -2.790 -26.213 1.00 49.38 174 VAL A CA 1
ATOM 1388 C C . VAL A 1 174 ? 18.368 -2.976 -27.427 1.00 49.38 174 VAL A C 1
ATOM 1390 O O . VAL A 1 174 ? 18.512 -2.262 -28.414 1.00 49.38 174 VAL A O 1
ATOM 1393 N N . GLU A 1 175 ? 17.378 -3.871 -27.374 1.00 49.62 175 GLU A N 1
ATOM 1394 C CA . GLU A 1 175 ? 16.696 -4.369 -28.577 1.00 49.62 175 GLU A CA 1
ATOM 1395 C C . GLU A 1 175 ? 15.222 -3.989 -28.777 1.00 49.62 175 GLU A C 1
ATOM 1397 O O . GLU A 1 175 ? 14.690 -4.320 -29.832 1.00 49.62 175 GLU A O 1
ATOM 1402 N N . ASP A 1 176 ? 14.545 -3.264 -27.877 1.00 48.31 176 ASP A N 1
ATOM 1403 C CA . ASP A 1 176 ? 13.096 -3.048 -28.054 1.00 48.31 176 ASP A CA 1
ATOM 1404 C C . ASP A 1 176 ? 12.655 -1.579 -28.014 1.00 48.31 176 ASP A C 1
ATOM 1406 O O . ASP A 1 176 ? 12.042 -1.086 -27.067 1.00 48.31 176 ASP A O 1
ATOM 1410 N N . VAL A 1 177 ? 12.957 -0.863 -29.101 1.00 51.59 177 VAL A N 1
ATOM 1411 C CA . VAL A 1 177 ? 12.501 0.521 -29.346 1.00 51.59 177 VAL A CA 1
ATOM 1412 C C . VAL A 1 177 ? 11.024 0.566 -29.785 1.00 51.59 177 VAL A C 1
ATOM 1414 O O . VAL A 1 177 ? 10.449 1.643 -29.928 1.00 51.59 177 VAL A O 1
ATOM 1417 N N . SER A 1 178 ? 10.381 -0.590 -29.994 1.00 52.66 178 SER A N 1
ATOM 1418 C CA . SER A 1 178 ? 9.021 -0.661 -30.542 1.00 52.66 178 SER A CA 1
ATOM 1419 C C . SER A 1 178 ? 7.919 -0.556 -29.480 1.00 52.66 178 SER A C 1
ATOM 1421 O O . SER A 1 178 ? 6.844 -0.027 -29.756 1.00 52.66 178 SER A O 1
ATOM 1423 N N . ASN A 1 179 ? 8.204 -0.968 -28.240 1.00 51.56 179 ASN A N 1
ATOM 1424 C CA . ASN A 1 179 ? 7.192 -1.185 -27.203 1.00 51.56 179 ASN A CA 1
ATOM 1425 C C . ASN A 1 179 ? 7.202 -0.143 -26.071 1.00 51.56 179 ASN A C 1
ATOM 1427 O O . ASN A 1 179 ? 6.907 -0.492 -24.938 1.00 51.56 179 ASN A O 1
ATOM 1431 N N . GLY A 1 180 ? 7.523 1.127 -26.321 1.00 63.06 180 GLY A N 1
ATOM 1432 C CA . GLY A 1 180 ? 7.437 2.186 -25.300 1.00 63.06 180 GLY A CA 1
ATOM 1433 C C . GLY A 1 180 ? 8.506 2.129 -24.190 1.00 63.06 180 GLY A C 1
ATOM 1434 O O . GLY A 1 180 ? 9.086 1.096 -23.876 1.00 63.06 180 GLY A O 1
ATOM 1435 N N . ARG A 1 181 ? 8.794 3.290 -23.585 1.00 75.81 181 ARG A N 1
ATOM 1436 C CA . ARG A 1 181 ? 9.928 3.500 -22.654 1.00 75.81 181 ARG A CA 1
ATOM 1437 C C . ARG A 1 181 ? 9.668 3.048 -21.204 1.00 75.81 181 ARG A C 1
ATOM 1439 O O . ARG A 1 181 ? 10.579 3.081 -20.380 1.00 75.81 181 ARG A O 1
ATOM 1446 N N . PHE A 1 182 ? 8.443 2.649 -20.869 1.00 82.44 182 PHE A N 1
ATOM 1447 C CA . PHE A 1 182 ? 8.021 2.460 -19.481 1.00 82.44 182 PHE A CA 1
ATOM 1448 C C . PHE A 1 182 ? 7.271 1.147 -19.278 1.00 82.44 182 PHE A C 1
ATOM 1450 O O . PHE A 1 182 ? 6.533 0.703 -20.158 1.00 82.44 182 PHE A O 1
ATOM 1457 N N . ASP A 1 183 ? 7.452 0.570 -18.095 1.00 87.50 183 ASP A N 1
ATOM 1458 C CA . ASP A 1 183 ? 6.595 -0.480 -17.562 1.00 87.50 183 ASP A CA 1
ATOM 1459 C C . ASP A 1 183 ? 5.521 0.168 -16.691 1.00 87.50 183 ASP A C 1
ATOM 1461 O O . ASP A 1 183 ? 5.804 1.081 -15.909 1.00 87.50 183 ASP A O 1
ATOM 1465 N N . GLU A 1 184 ? 4.287 -0.300 -16.839 1.00 91.31 184 GLU A N 1
ATOM 1466 C CA . GLU A 1 184 ? 3.129 0.211 -16.115 1.00 91.31 184 GLU A CA 1
ATOM 1467 C C . GLU A 1 184 ? 2.352 -0.946 -15.491 1.00 91.31 184 GLU A C 1
ATOM 1469 O O . GLU A 1 184 ? 2.226 -2.021 -16.081 1.00 91.31 184 GLU A O 1
ATOM 1474 N N . VAL A 1 185 ? 1.831 -0.716 -14.291 1.00 94.38 185 VAL A N 1
ATOM 1475 C CA . VAL A 1 185 ? 0.877 -1.598 -13.629 1.00 94.38 185 VAL A CA 1
ATOM 1476 C C . VAL A 1 185 ? -0.224 -0.760 -12.999 1.00 94.38 185 VAL A C 1
ATOM 1478 O O . VAL A 1 185 ? 0.047 0.222 -12.311 1.00 94.38 185 VAL A O 1
ATOM 1481 N N . SER A 1 186 ? -1.468 -1.165 -13.234 1.00 95.38 186 SER A N 1
ATOM 1482 C CA . SER A 1 186 ? -2.659 -0.454 -12.776 1.00 95.38 186 SER A CA 1
ATOM 1483 C C . SER A 1 186 ? -3.673 -1.458 -12.255 1.00 95.38 186 SER A C 1
ATOM 1485 O O . SER A 1 186 ? -3.852 -2.526 -12.843 1.00 95.38 186 SER A O 1
ATOM 1487 N N . GLY A 1 187 ? -4.323 -1.153 -11.137 1.00 96.12 187 GLY A N 1
ATOM 1488 C CA . GLY A 1 187 ? -5.236 -2.097 -10.511 1.00 96.12 187 GLY A CA 1
ATOM 1489 C C . GLY A 1 187 ? -5.874 -1.607 -9.224 1.00 96.12 187 GLY A C 1
ATOM 1490 O O . GLY A 1 187 ? -5.642 -0.497 -8.749 1.00 96.12 187 GLY A O 1
ATOM 1491 N N . THR A 1 188 ? -6.690 -2.486 -8.652 1.00 96.94 188 THR A N 1
ATOM 1492 C CA . THR A 1 188 ? -7.449 -2.214 -7.432 1.00 96.94 188 THR A CA 1
ATOM 1493 C C . THR A 1 188 ? -6.729 -2.766 -6.204 1.00 96.94 188 THR A C 1
ATOM 1495 O O . THR A 1 188 ? -6.335 -3.931 -6.166 1.00 96.94 188 THR A O 1
ATOM 1498 N N . LEU A 1 189 ? -6.597 -1.943 -5.172 1.00 96.06 189 LEU A N 1
ATOM 1499 C CA . LEU A 1 189 ? -6.183 -2.344 -3.834 1.00 96.06 189 LEU A CA 1
ATOM 1500 C C . LEU A 1 189 ? -7.440 -2.563 -2.999 1.00 96.06 189 LEU A C 1
ATOM 1502 O O . LEU A 1 189 ? -8.241 -1.642 -2.846 1.00 96.06 189 LEU A O 1
ATOM 1506 N N . ALA A 1 190 ? -7.615 -3.762 -2.455 1.00 96.00 190 ALA A N 1
ATOM 1507 C CA . ALA A 1 190 ? -8.760 -4.098 -1.623 1.00 96.00 190 ALA A CA 1
ATOM 1508 C C . ALA A 1 190 ? -8.322 -4.940 -0.426 1.00 96.00 190 ALA A C 1
ATOM 1510 O O . ALA A 1 190 ? -7.698 -5.989 -0.576 1.00 96.00 190 ALA A O 1
ATOM 1511 N N . TYR A 1 191 ? -8.660 -4.465 0.767 1.00 95.50 191 TYR A N 1
ATOM 1512 C CA . TYR A 1 191 ? -8.471 -5.174 2.023 1.00 95.50 191 TYR A CA 1
ATOM 1513 C C . TYR A 1 191 ? -9.475 -4.636 3.042 1.00 95.50 191 TYR A C 1
ATOM 1515 O O . TYR A 1 191 ? -9.591 -3.426 3.210 1.00 95.50 191 TYR A O 1
ATOM 1523 N N . GLU A 1 192 ? -10.172 -5.509 3.762 1.00 93.38 192 GLU A N 1
ATOM 1524 C CA . GLU A 1 192 ? -10.884 -5.141 4.986 1.00 93.38 192 GLU A CA 1
ATOM 1525 C C . GLU A 1 192 ? -10.638 -6.217 6.034 1.00 93.38 192 GLU A C 1
ATOM 1527 O O . GLU A 1 192 ? -10.911 -7.397 5.815 1.00 93.38 192 GLU A O 1
ATOM 1532 N N . GLY A 1 193 ? -10.137 -5.815 7.196 1.00 92.06 193 GLY A N 1
ATOM 1533 C CA . GLY A 1 193 ? -9.839 -6.784 8.231 1.00 92.06 193 GLY A CA 1
ATOM 1534 C C . GLY A 1 193 ? -9.184 -6.188 9.458 1.00 92.06 193 GLY A C 1
ATOM 1535 O O . GLY A 1 193 ? -9.441 -5.050 9.860 1.00 92.06 193 GLY A O 1
ATOM 1536 N N . LYS A 1 194 ? -8.336 -7.009 10.074 1.00 88.94 194 LYS A N 1
ATOM 1537 C CA . LYS A 1 194 ? -7.571 -6.656 11.265 1.00 88.94 194 LYS A CA 1
ATOM 1538 C C . LYS A 1 194 ? -6.722 -5.407 11.003 1.00 88.94 194 LYS A C 1
ATOM 1540 O O . LYS A 1 194 ? -6.142 -5.262 9.928 1.00 88.94 194 LYS A O 1
ATOM 1545 N N . PHE A 1 195 ? -6.631 -4.534 12.003 1.00 87.12 195 PHE A N 1
ATOM 1546 C CA . PHE A 1 195 ? -5.660 -3.443 12.006 1.00 87.12 195 PHE A CA 1
ATOM 1547 C C . PHE A 1 195 ? -4.229 -3.995 11.840 1.00 87.12 195 PHE A C 1
ATOM 1549 O O . PHE A 1 195 ? -3.830 -4.852 12.641 1.00 87.12 195 PHE A O 1
ATOM 1556 N N . PRO A 1 196 ? -3.479 -3.569 10.807 1.00 82.75 196 PRO A N 1
ATOM 1557 C CA . PRO A 1 196 ? -2.130 -4.056 10.573 1.00 82.75 196 PRO A CA 1
ATOM 1558 C C . PRO A 1 196 ? -1.203 -3.452 11.634 1.00 82.75 196 PRO A C 1
ATOM 1560 O O . PRO A 1 196 ? -0.926 -2.260 11.644 1.00 82.75 196 PRO A O 1
ATOM 1563 N N . THR A 1 197 ? -0.743 -4.279 12.573 1.00 74.56 197 THR A N 1
ATOM 1564 C CA . THR A 1 197 ? 0.242 -3.867 13.591 1.00 74.56 197 THR A CA 1
ATOM 1565 C C . THR A 1 197 ? 1.647 -3.680 13.009 1.00 74.56 197 THR A C 1
ATOM 1567 O O . THR A 1 197 ? 2.516 -3.150 13.689 1.00 74.56 197 THR A O 1
ATOM 1570 N N . SER A 1 198 ? 1.857 -4.142 11.775 1.00 78.94 198 SER A N 1
ATOM 1571 C CA . SER A 1 198 ? 3.034 -3.929 10.929 1.00 78.94 198 SER A CA 1
ATOM 1572 C C . SER A 1 198 ? 2.590 -3.344 9.578 1.00 78.94 198 SER A C 1
ATOM 1574 O O . SER A 1 198 ? 1.497 -2.779 9.482 1.00 78.94 198 SER A O 1
ATOM 1576 N N . LYS A 1 199 ? 3.401 -3.449 8.520 1.00 87.31 199 LYS A N 1
ATOM 1577 C CA . LYS A 1 199 ? 3.017 -2.970 7.185 1.00 87.31 199 LYS A CA 1
ATOM 1578 C C . LYS A 1 199 ? 2.046 -3.936 6.498 1.00 87.31 199 LYS A C 1
ATOM 1580 O O . LYS A 1 199 ? 2.262 -5.145 6.476 1.00 87.31 199 LYS A O 1
ATOM 1585 N N . LEU A 1 200 ? 0.987 -3.399 5.899 1.00 93.38 200 LEU A N 1
ATOM 1586 C CA . LEU A 1 200 ? 0.185 -4.090 4.892 1.00 93.38 200 LEU A CA 1
ATOM 1587 C C . LEU A 1 200 ? 0.808 -3.817 3.520 1.00 93.38 200 LEU A C 1
ATOM 1589 O O . LEU A 1 200 ? 0.999 -2.661 3.143 1.00 93.38 200 LEU A O 1
ATOM 1593 N N . ILE A 1 201 ? 1.117 -4.875 2.784 1.00 94.50 201 ILE A N 1
ATOM 1594 C CA . ILE A 1 201 ? 1.768 -4.814 1.478 1.00 94.50 201 ILE A CA 1
ATOM 1595 C C . ILE A 1 201 ? 0.745 -5.195 0.418 1.00 94.50 201 ILE A C 1
ATOM 1597 O O . ILE A 1 201 ? 0.063 -6.205 0.566 1.00 94.50 201 ILE A O 1
ATOM 1601 N N . PHE A 1 202 ? 0.698 -4.446 -0.677 1.00 96.19 202 PHE A N 1
ATOM 1602 C CA . PHE A 1 202 ? 0.094 -4.881 -1.928 1.00 96.19 202 PHE A CA 1
ATOM 1603 C C . PHE A 1 202 ? 1.179 -5.017 -2.988 1.00 96.19 202 PHE A C 1
ATOM 1605 O O . PHE A 1 202 ? 1.906 -4.065 -3.255 1.00 96.19 202 PHE A O 1
ATOM 1612 N N . ALA A 1 203 ? 1.281 -6.190 -3.598 1.00 96.50 203 ALA A N 1
ATOM 1613 C CA . ALA A 1 203 ? 2.284 -6.511 -4.598 1.00 96.50 203 ALA A CA 1
ATOM 1614 C C . ALA A 1 203 ? 1.624 -6.811 -5.941 1.00 96.50 203 ALA A C 1
ATOM 1616 O O . ALA A 1 203 ? 0.698 -7.624 -6.003 1.00 96.50 203 ALA A O 1
ATOM 1617 N N . ALA A 1 204 ? 2.127 -6.205 -7.012 1.00 97.06 204 ALA A N 1
ATOM 1618 C CA . ALA A 1 204 ? 1.723 -6.523 -8.376 1.00 97.06 204 ALA A CA 1
ATOM 1619 C C . ALA A 1 204 ? 2.957 -6.745 -9.260 1.00 97.06 204 ALA A C 1
ATOM 1621 O O . ALA A 1 204 ? 3.916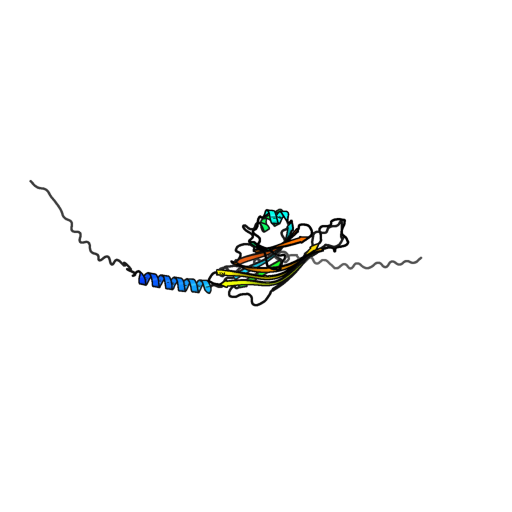 -5.970 -9.175 1.00 97.06 204 ALA A O 1
ATOM 1622 N N . PRO A 1 205 ? 2.959 -7.791 -10.105 1.00 94.00 205 PRO A N 1
ATOM 1623 C CA . PRO A 1 205 ? 4.037 -7.989 -11.057 1.00 94.00 205 PRO A CA 1
ATOM 1624 C C . PRO A 1 205 ? 4.078 -6.827 -12.054 1.00 94.00 205 PRO A C 1
ATOM 1626 O O . PRO A 1 205 ? 3.047 -6.334 -12.510 1.00 94.00 205 PRO A O 1
ATOM 1629 N N . MET A 1 206 ? 5.291 -6.421 -12.394 1.00 86.88 206 MET A N 1
ATOM 1630 C CA . MET A 1 206 ? 5.607 -5.482 -13.461 1.00 86.88 206 MET A CA 1
ATOM 1631 C C . MET A 1 206 ? 6.418 -6.185 -14.553 1.00 86.88 206 MET A C 1
ATOM 1633 O O . MET A 1 206 ? 6.842 -7.334 -14.404 1.00 86.88 206 MET A O 1
ATOM 1637 N N . GLY A 1 207 ? 6.645 -5.484 -15.664 1.00 81.88 207 GLY A N 1
ATOM 1638 C CA . GLY A 1 207 ? 7.554 -5.943 -16.711 1.00 81.88 207 GLY A CA 1
ATOM 1639 C C . GLY A 1 207 ? 8.953 -6.285 -16.177 1.00 81.88 207 GLY A C 1
ATOM 1640 O O . GLY A 1 207 ? 9.380 -5.805 -15.128 1.00 81.88 207 GLY A O 1
ATOM 1641 N N . ASN A 1 208 ? 9.670 -7.135 -16.919 1.00 81.62 208 ASN A N 1
ATOM 1642 C CA . ASN A 1 208 ? 11.087 -7.447 -16.687 1.00 81.62 208 ASN A CA 1
ATOM 1643 C C . ASN A 1 208 ? 11.413 -8.094 -15.324 1.00 81.62 208 ASN A C 1
ATOM 1645 O O . ASN A 1 208 ? 12.477 -7.852 -14.758 1.00 81.62 208 ASN A O 1
ATOM 1649 N N . GLY A 1 209 ? 10.512 -8.930 -14.793 1.00 86.31 209 GLY A N 1
ATOM 1650 C CA . GLY A 1 209 ? 10.757 -9.669 -13.545 1.00 86.31 209 GLY A CA 1
ATOM 1651 C C . GLY A 1 209 ? 10.807 -8.772 -12.308 1.00 86.31 209 GLY A C 1
ATOM 1652 O O . GLY A 1 209 ? 11.448 -9.116 -11.316 1.00 86.31 209 GLY A O 1
ATOM 1653 N N . GLN A 1 210 ? 10.163 -7.609 -12.370 1.00 90.06 210 GLN A N 1
ATOM 1654 C CA . GLN A 1 210 ? 10.043 -6.681 -11.255 1.00 90.06 210 GLN A CA 1
ATOM 1655 C C . GLN A 1 210 ? 8.656 -6.769 -10.624 1.00 90.06 210 GLN A C 1
ATOM 1657 O O . GLN A 1 210 ? 7.693 -7.224 -11.240 1.00 90.06 210 GLN A O 1
ATOM 1662 N N . VAL A 1 211 ? 8.549 -6.331 -9.377 1.00 93.06 211 VAL A N 1
ATOM 1663 C CA . VAL A 1 211 ? 7.306 -6.304 -8.610 1.00 93.06 211 VAL A CA 1
ATOM 1664 C C . VAL A 1 211 ? 7.164 -4.922 -7.993 1.00 93.06 211 VAL A C 1
ATOM 1666 O O . VAL A 1 211 ? 8.048 -4.456 -7.270 1.00 93.06 211 VAL A O 1
ATOM 1669 N N . HIS A 1 212 ? 6.039 -4.271 -8.271 1.00 93.94 212 HIS A N 1
ATOM 1670 C CA . HIS A 1 212 ? 5.650 -3.040 -7.601 1.00 93.94 212 HIS A CA 1
ATOM 1671 C C . HIS A 1 212 ? 5.022 -3.370 -6.254 1.00 93.94 212 HIS A C 1
ATOM 1673 O O . HIS A 1 212 ? 4.126 -4.213 -6.167 1.00 93.94 212 HIS A O 1
ATOM 1679 N N . LEU A 1 213 ? 5.474 -2.672 -5.218 1.00 93.75 213 LEU A N 1
ATOM 1680 C CA . LEU A 1 213 ? 4.987 -2.803 -3.858 1.00 93.75 213 LEU A CA 1
ATOM 1681 C C . LEU A 1 213 ? 4.372 -1.486 -3.398 1.00 93.75 213 LEU A C 1
ATOM 1683 O O . LEU A 1 213 ? 5.046 -0.458 -3.348 1.00 93.75 213 LEU A O 1
ATOM 1687 N N . PHE A 1 214 ? 3.107 -1.547 -2.997 1.00 93.00 214 PHE A N 1
ATOM 1688 C CA . PHE A 1 214 ? 2.406 -0.489 -2.286 1.00 93.00 214 PHE A CA 1
ATOM 1689 C C . PHE A 1 214 ? 2.333 -0.866 -0.805 1.00 93.00 214 PHE A C 1
ATOM 1691 O O . PHE A 1 214 ? 1.720 -1.863 -0.428 1.00 93.00 214 PHE A O 1
ATOM 1698 N N . LEU A 1 215 ? 2.989 -0.082 0.038 1.00 91.75 215 LEU A N 1
ATOM 1699 C CA . LEU A 1 215 ? 3.193 -0.344 1.456 1.00 91.75 215 LEU A CA 1
ATOM 1700 C C . LEU A 1 215 ? 2.345 0.632 2.262 1.00 91.75 215 LEU A C 1
ATOM 1702 O O . LEU A 1 215 ? 2.471 1.841 2.087 1.00 91.75 215 LEU A O 1
ATOM 1706 N N . ILE A 1 216 ? 1.521 0.121 3.168 1.00 90.81 216 ILE A N 1
ATOM 1707 C CA . ILE A 1 216 ? 0.756 0.924 4.121 1.00 90.81 216 ILE A CA 1
ATOM 1708 C C . ILE A 1 216 ? 1.218 0.555 5.520 1.00 90.81 216 ILE A C 1
ATOM 1710 O O . ILE A 1 216 ? 1.061 -0.586 5.950 1.00 90.81 216 ILE A O 1
ATOM 1714 N N . GLN A 1 217 ? 1.741 1.529 6.250 1.00 87.81 217 GLN A N 1
ATOM 1715 C CA . GLN A 1 217 ? 2.070 1.375 7.659 1.00 87.81 217 GLN A CA 1
ATOM 1716 C C . GLN A 1 217 ? 1.016 2.070 8.510 1.00 87.81 217 GLN A C 1
ATOM 1718 O O . GLN A 1 217 ? 0.553 3.165 8.182 1.00 87.81 217 GLN A O 1
ATOM 1723 N N . THR A 1 218 ? 0.638 1.427 9.613 1.00 83.88 218 THR A N 1
ATOM 1724 C CA . THR A 1 218 ? -0.333 1.986 10.549 1.00 83.88 218 THR A CA 1
ATOM 1725 C C . THR A 1 218 ? 0.173 1.851 11.976 1.00 83.88 218 THR A C 1
ATOM 1727 O O . THR A 1 218 ? 0.644 0.789 12.371 1.00 83.88 218 THR A O 1
ATOM 1730 N N . GLU A 1 219 ? 0.085 2.926 12.749 1.00 84.31 219 GLU A N 1
ATOM 1731 C CA . GLU A 1 219 ? 0.536 2.971 14.140 1.00 84.31 219 GLU A CA 1
ATOM 1732 C C . GLU A 1 219 ? -0.563 3.568 15.017 1.00 84.31 219 GLU A C 1
ATOM 1734 O O . GLU A 1 219 ? -1.130 4.607 14.681 1.00 84.31 219 GLU A O 1
ATOM 1739 N N . GLU A 1 220 ? -0.890 2.928 16.143 1.00 80.31 220 GLU A N 1
ATOM 1740 C CA . GLU A 1 220 ? -1.806 3.504 17.130 1.00 80.31 220 GLU A CA 1
ATOM 1741 C C . GLU A 1 220 ? -1.064 4.515 18.013 1.00 80.31 220 GLU A C 1
ATOM 1743 O O . GLU A 1 220 ? -0.258 4.163 18.869 1.00 80.31 220 GLU A O 1
ATOM 1748 N N . VAL A 1 221 ? -1.405 5.790 17.860 1.00 75.69 221 VAL A N 1
ATOM 1749 C CA . VAL A 1 221 ? -0.933 6.877 18.713 1.00 75.69 221 VAL A CA 1
ATOM 1750 C C . VAL A 1 221 ? -1.922 7.018 19.870 1.00 75.69 221 VAL A C 1
ATOM 1752 O O . VAL A 1 221 ? -3.021 7.567 19.738 1.00 75.69 221 VAL A O 1
ATOM 1755 N N . SER A 1 222 ? -1.562 6.488 21.037 1.00 63.06 222 SER A N 1
ATOM 1756 C CA . SER A 1 222 ? -2.377 6.640 22.244 1.00 63.06 222 SER A CA 1
ATOM 1757 C C . SER A 1 222 ? -2.579 8.129 22.561 1.00 63.06 222 SER A C 1
ATOM 1759 O O . SER A 1 222 ? -1.617 8.878 22.691 1.00 63.06 222 SER A O 1
ATOM 1761 N N . ALA A 1 223 ? -3.828 8.558 22.779 1.00 53.75 223 ALA A N 1
ATOM 1762 C CA . ALA A 1 223 ? -4.207 9.940 23.118 1.00 53.75 223 ALA A CA 1
ATOM 1763 C C . ALA A 1 223 ? -3.618 10.496 24.442 1.00 53.75 223 ALA A C 1
ATOM 1765 O O . ALA A 1 223 ? -4.070 11.534 24.921 1.00 53.75 223 ALA A O 1
ATOM 1766 N N . LYS A 1 224 ? -2.659 9.798 25.067 1.00 47.75 224 LYS A N 1
ATOM 1767 C CA . LYS A 1 224 ? -2.015 10.191 26.327 1.00 47.75 224 LYS A CA 1
ATOM 1768 C C . LYS A 1 224 ? -0.776 11.070 26.150 1.00 47.75 224 LYS A C 1
ATOM 1770 O O . LYS A 1 224 ? -0.393 11.703 27.126 1.00 47.75 224 LYS A O 1
ATOM 1775 N N . GLU A 1 225 ? -0.189 11.154 24.958 1.00 39.28 225 GLU A N 1
ATOM 1776 C CA . GLU A 1 225 ? 0.971 12.020 24.723 1.00 39.28 225 GLU A CA 1
ATOM 1777 C C . GLU A 1 225 ? 0.624 13.154 23.747 1.00 39.28 225 GLU A C 1
ATOM 1779 O O . GLU A 1 225 ? 0.215 12.892 22.611 1.00 39.28 225 GLU A O 1
ATOM 1784 N N . PRO A 1 226 ? 0.748 14.432 24.157 1.00 34.72 226 PRO A N 1
ATOM 1785 C CA . PRO A 1 226 ? 0.847 15.520 23.201 1.00 34.72 226 PRO A CA 1
ATOM 1786 C C . PRO A 1 226 ? 2.183 15.371 22.472 1.00 34.72 226 PRO A C 1
ATOM 1788 O O . PRO A 1 226 ? 3.244 15.406 23.093 1.00 34.72 226 PRO A O 1
ATOM 1791 N N . PHE A 1 227 ? 2.140 15.182 21.155 1.00 39.12 227 PHE A N 1
ATOM 1792 C CA . PHE A 1 227 ? 3.365 15.156 20.372 1.00 39.12 227 PHE A CA 1
ATOM 1793 C C . PHE A 1 227 ? 3.962 16.565 20.351 1.00 39.12 227 PHE A C 1
ATOM 1795 O O . PHE A 1 227 ? 3.331 17.521 19.899 1.00 39.12 227 PHE A O 1
ATOM 1802 N N . VAL A 1 228 ? 5.185 16.675 20.862 1.00 35.47 228 VAL A N 1
ATOM 1803 C CA . VAL A 1 228 ? 6.087 17.790 20.592 1.00 35.47 228 VAL A CA 1
ATOM 1804 C C . VAL A 1 228 ? 6.395 17.721 19.103 1.00 35.47 228 VAL A C 1
ATOM 1806 O O . VAL A 1 228 ? 6.953 16.725 18.644 1.00 35.47 228 VAL A O 1
ATOM 1809 N N . HIS A 1 229 ? 6.025 18.754 18.344 1.00 31.58 229 HIS A N 1
ATOM 1810 C CA . HIS A 1 229 ? 6.603 18.986 17.024 1.00 31.58 229 HIS A CA 1
ATOM 1811 C C . HIS A 1 229 ? 8.122 18.870 17.197 1.00 31.58 229 HIS A C 1
ATOM 1813 O O . HIS A 1 229 ? 8.727 19.716 17.847 1.00 31.58 229 HIS A O 1
ATOM 1819 N N . ARG A 1 230 ? 8.745 17.811 16.679 1.00 35.88 230 ARG A N 1
ATOM 1820 C CA . ARG A 1 230 ? 10.158 17.893 16.336 1.00 35.88 230 ARG A CA 1
ATOM 1821 C C . ARG A 1 230 ? 10.162 18.507 14.948 1.00 35.88 230 ARG A C 1
ATOM 1823 O O . ARG A 1 230 ? 9.892 17.776 13.994 1.00 35.88 230 ARG A O 1
ATOM 1830 N N . PRO A 1 231 ? 10.350 19.830 14.802 1.00 36.12 231 PRO A N 1
ATOM 1831 C CA . PRO A 1 231 ? 10.777 20.321 13.510 1.00 36.12 231 PRO A CA 1
ATOM 1832 C C . PRO A 1 231 ? 12.028 19.517 13.137 1.00 36.12 231 PRO A C 1
ATOM 1834 O O . PRO A 1 231 ? 12.904 19.279 13.974 1.00 36.12 231 PRO A O 1
ATOM 1837 N N . GLY A 1 232 ? 12.086 19.039 11.892 1.00 34.03 232 GLY A N 1
ATOM 1838 C CA . GLY A 1 232 ? 13.369 18.671 11.301 1.00 34.03 232 GLY A CA 1
ATOM 1839 C C . GLY A 1 232 ? 14.343 19.848 11.441 1.00 34.03 232 GLY A C 1
ATOM 1840 O O . GLY A 1 232 ? 13.901 20.962 11.730 1.00 34.03 232 GLY A O 1
ATOM 1841 N N . PRO A 1 233 ? 15.654 19.638 11.271 1.00 38.25 233 PRO A N 1
ATOM 1842 C CA . PRO A 1 233 ? 16.630 20.698 11.464 1.00 38.25 233 PRO A CA 1
ATOM 1843 C C . PRO A 1 233 ? 16.403 21.793 10.412 1.00 38.25 233 PRO A C 1
ATOM 1845 O O . PRO A 1 233 ? 16.900 21.720 9.294 1.00 38.25 233 PRO A O 1
ATOM 1848 N N . ILE A 1 234 ? 15.618 22.799 10.782 1.00 38.59 234 ILE A N 1
ATOM 1849 C CA . ILE A 1 234 ? 15.551 24.121 10.165 1.00 38.59 234 ILE A CA 1
ATOM 1850 C C . ILE A 1 234 ? 15.956 25.105 11.267 1.00 38.59 234 ILE A C 1
ATOM 1852 O O . ILE A 1 234 ? 15.239 26.034 11.585 1.00 38.59 234 ILE A O 1
ATOM 1856 N N . ASP A 1 235 ? 17.107 24.840 11.879 1.00 34.44 235 ASP A N 1
ATOM 1857 C CA . ASP A 1 235 ? 17.859 25.790 12.699 1.00 34.44 235 ASP A CA 1
ATOM 1858 C C . ASP A 1 235 ? 19.288 25.791 12.155 1.00 34.44 235 ASP A C 1
ATOM 1860 O O . ASP A 1 235 ? 20.234 25.279 12.752 1.00 34.44 235 ASP A O 1
ATOM 1864 N N . SER A 1 236 ? 19.436 26.257 10.916 1.00 40.75 236 SER A N 1
ATOM 1865 C CA . SER A 1 236 ? 20.743 26.605 10.334 1.00 40.75 236 SER A CA 1
ATOM 1866 C C . SER A 1 236 ? 20.657 27.730 9.294 1.00 40.75 236 SER A C 1
ATOM 1868 O O . SER A 1 236 ? 21.620 27.955 8.571 1.00 40.75 236 SER A O 1
ATOM 1870 N N . LEU A 1 237 ? 19.531 28.451 9.209 1.00 38.94 237 LEU A N 1
ATOM 1871 C CA . LEU A 1 237 ? 19.406 29.640 8.350 1.00 38.94 237 LEU A CA 1
ATOM 1872 C C . LEU A 1 237 ? 19.230 30.951 9.128 1.00 38.94 237 LEU A C 1
ATOM 1874 O O . LEU A 1 237 ? 19.189 32.013 8.521 1.00 38.94 237 LEU A O 1
ATOM 1878 N N . GLU A 1 238 ? 19.234 30.905 10.458 1.00 36.53 238 GLU A N 1
ATOM 1879 C CA . GLU A 1 238 ? 19.300 32.088 11.320 1.00 36.53 238 GLU A CA 1
ATOM 1880 C C . GLU A 1 238 ? 20.677 32.136 11.986 1.00 36.53 238 GLU A C 1
ATOM 1882 O O . GLU A 1 238 ? 20.854 31.696 13.116 1.00 36.53 238 GLU A O 1
ATOM 1887 N N . ASN A 1 239 ? 21.687 32.530 11.207 1.00 36.84 239 ASN A N 1
ATOM 1888 C CA . ASN A 1 239 ? 22.940 33.178 11.631 1.00 36.84 239 ASN A CA 1
ATOM 1889 C C . ASN A 1 239 ? 23.914 33.196 10.440 1.00 36.84 239 ASN A C 1
ATOM 1891 O O . ASN A 1 239 ? 24.964 32.555 10.457 1.00 36.84 239 ASN A O 1
ATOM 1895 N N . GLN A 1 240 ? 23.568 33.938 9.386 1.00 31.44 240 GLN A N 1
ATOM 1896 C CA . GLN A 1 240 ? 24.599 34.534 8.540 1.00 31.44 240 GLN A CA 1
ATOM 1897 C C . GLN A 1 240 ? 24.817 35.969 9.033 1.00 31.44 240 GLN A C 1
ATOM 1899 O O . GLN A 1 240 ? 23.850 36.725 9.093 1.00 31.44 240 GLN A O 1
ATOM 1904 N N . PRO A 1 241 ? 26.042 36.352 9.431 1.00 34.22 241 PRO A N 1
ATOM 1905 C CA . PRO A 1 241 ? 26.344 37.747 9.702 1.00 34.22 241 PRO A CA 1
ATOM 1906 C C . PRO A 1 241 ? 26.239 38.545 8.400 1.00 34.22 241 PRO A C 1
ATOM 1908 O O . PRO A 1 241 ? 26.791 38.136 7.374 1.00 34.22 241 PRO A O 1
ATOM 1911 N N . ASP A 1 242 ? 25.541 39.679 8.470 1.00 35.50 242 ASP A N 1
ATOM 1912 C CA . ASP A 1 242 ? 25.508 40.709 7.435 1.00 35.50 242 ASP A CA 1
ATOM 1913 C C . ASP A 1 242 ? 26.934 41.012 6.963 1.00 35.50 242 ASP A C 1
ATOM 1915 O O . ASP A 1 242 ? 27.741 41.613 7.677 1.00 35.50 242 ASP A O 1
ATOM 1919 N N . SER A 1 243 ? 27.247 40.583 5.744 1.00 33.62 243 SER A N 1
ATOM 1920 C CA . SER A 1 243 ? 28.393 41.084 4.995 1.00 33.62 243 SER A CA 1
ATOM 1921 C C . SER A 1 243 ? 27.850 42.001 3.913 1.00 33.62 243 SER A C 1
ATOM 1923 O O . SER A 1 243 ? 27.503 41.590 2.808 1.00 33.62 243 SER A O 1
ATOM 1925 N N . THR A 1 244 ? 27.754 43.279 4.264 1.00 41.66 244 THR A N 1
ATOM 1926 C CA . THR A 1 244 ? 27.711 44.383 3.312 1.00 41.66 244 THR A CA 1
ATOM 1927 C C . THR A 1 244 ? 28.852 44.186 2.319 1.00 41.66 244 THR A C 1
ATOM 1929 O O . THR A 1 244 ? 30.019 44.343 2.670 1.00 41.66 244 THR A O 1
ATOM 1932 N N . THR A 1 245 ? 28.521 43.815 1.086 1.00 37.56 245 THR A N 1
ATOM 1933 C CA . THR A 1 245 ? 29.470 43.841 -0.025 1.00 37.56 245 THR A CA 1
ATOM 1934 C C . THR A 1 245 ? 28.901 44.769 -1.079 1.00 37.56 245 THR A C 1
ATOM 1936 O O . THR A 1 245 ? 27.787 44.578 -1.565 1.00 37.56 245 THR A O 1
ATOM 1939 N N . GLU A 1 246 ? 29.664 45.824 -1.335 1.00 36.66 246 GLU A N 1
ATOM 1940 C CA . GLU A 1 246 ? 29.403 46.864 -2.315 1.00 36.66 246 GLU A CA 1
ATOM 1941 C C . GLU A 1 246 ? 29.073 46.270 -3.686 1.00 36.66 246 GLU A C 1
ATOM 1943 O O . GLU A 1 246 ? 29.750 45.382 -4.205 1.00 36.66 246 GLU A O 1
ATOM 1948 N N . GLN A 1 247 ? 28.009 46.803 -4.272 1.00 34.06 247 GLN A N 1
ATOM 1949 C CA . GLN A 1 247 ? 27.597 46.557 -5.639 1.00 34.06 247 GLN A CA 1
ATOM 1950 C C . GLN A 1 247 ? 28.606 47.245 -6.571 1.00 34.06 247 GLN A C 1
ATOM 1952 O O . GLN A 1 247 ? 28.627 48.469 -6.682 1.00 34.06 247 GLN A O 1
ATOM 1957 N N . HIS A 1 248 ? 29.475 46.460 -7.208 1.00 32.59 248 HIS A N 1
ATOM 1958 C CA . HIS A 1 248 ? 30.301 46.911 -8.325 1.00 32.59 248 HIS A CA 1
ATOM 1959 C C . HIS A 1 248 ? 29.656 46.407 -9.619 1.00 32.59 248 HIS A C 1
ATOM 1961 O O . HIS A 1 248 ? 29.645 45.205 -9.890 1.00 32.59 248 HIS A O 1
ATOM 1967 N N . ASP A 1 249 ? 29.063 47.328 -10.379 1.00 38.03 249 ASP A N 1
ATOM 1968 C CA . ASP A 1 249 ? 28.523 47.070 -11.714 1.00 38.03 249 ASP A CA 1
ATOM 1969 C C . ASP A 1 249 ? 29.651 46.652 -12.675 1.00 38.03 249 ASP A C 1
ATOM 1971 O O . ASP A 1 249 ? 30.655 47.362 -12.781 1.00 38.03 249 ASP A O 1
ATOM 1975 N N . PRO A 1 250 ? 29.500 45.567 -13.453 1.00 41.62 250 PRO A N 1
ATOM 1976 C CA . PRO A 1 250 ? 30.297 45.371 -14.649 1.00 41.62 250 PRO A CA 1
ATOM 1977 C C . PRO A 1 250 ? 29.678 46.168 -15.804 1.00 41.62 250 PRO A C 1
ATOM 1979 O O . PRO A 1 250 ? 28.619 45.836 -16.338 1.00 41.62 250 PRO A O 1
ATOM 1982 N N . GLN A 1 251 ? 30.377 47.230 -16.190 1.00 38.81 251 GLN A N 1
ATOM 1983 C CA . GLN A 1 251 ? 30.167 47.998 -17.413 1.00 38.81 251 GLN A CA 1
ATOM 1984 C C . GLN A 1 251 ? 30.374 47.096 -18.655 1.00 38.81 251 GLN A C 1
ATOM 1986 O O . GLN A 1 251 ? 31.360 46.360 -18.701 1.00 38.81 251 GLN A O 1
ATOM 1991 N N . PRO A 1 252 ? 29.495 47.129 -19.674 1.00 41.50 252 PRO A N 1
ATOM 1992 C CA . PRO A 1 252 ? 29.699 46.369 -20.905 1.00 41.50 252 PRO A CA 1
ATOM 1993 C C . PRO A 1 252 ? 30.664 47.109 -21.845 1.00 41.50 252 PRO A C 1
ATOM 1995 O O . PRO A 1 252 ? 30.390 48.233 -22.268 1.00 41.50 252 PRO A O 1
ATOM 1998 N N . GLU A 1 253 ? 31.785 46.476 -22.199 1.00 42.38 253 GLU A N 1
ATOM 1999 C CA . GLU A 1 253 ? 32.641 46.937 -23.296 1.00 42.38 253 GLU A CA 1
ATOM 2000 C C . GLU A 1 253 ? 31.951 46.671 -24.639 1.00 42.38 253 GLU A C 1
ATOM 2002 O O . GLU A 1 253 ? 31.678 45.532 -25.024 1.00 42.38 253 GLU A O 1
ATOM 2007 N N . ALA A 1 254 ? 31.655 47.756 -25.352 1.00 39.44 254 ALA A N 1
ATOM 2008 C CA . ALA A 1 254 ? 31.248 47.726 -26.742 1.00 39.44 254 ALA A CA 1
ATOM 2009 C C . ALA A 1 254 ? 32.464 47.396 -27.618 1.00 39.44 254 ALA A C 1
ATOM 2011 O O . ALA A 1 254 ? 33.452 48.130 -27.630 1.00 39.44 254 ALA A O 1
ATOM 2012 N N . ALA A 1 255 ? 32.369 46.312 -28.385 1.00 40.25 255 ALA A N 1
ATOM 2013 C CA . ALA A 1 255 ? 33.270 46.051 -29.494 1.00 40.25 255 ALA A CA 1
ATOM 2014 C C . ALA A 1 255 ? 32.955 47.043 -30.625 1.00 40.25 255 ALA A C 1
ATOM 2016 O O . ALA A 1 255 ? 31.973 46.880 -31.350 1.00 40.25 255 ALA A O 1
ATOM 2017 N N . HIS A 1 256 ? 33.781 48.079 -30.761 1.00 37.84 256 HIS A N 1
ATOM 2018 C CA . HIS A 1 256 ? 33.878 48.853 -31.992 1.00 37.84 256 HIS A CA 1
ATOM 2019 C C . HIS A 1 256 ? 34.836 48.112 -32.930 1.00 37.84 256 HIS A C 1
ATOM 2021 O O . HIS A 1 256 ? 36.047 48.107 -32.722 1.00 37.84 256 HIS A O 1
ATOM 2027 N N . ASN A 1 257 ? 34.267 47.460 -33.941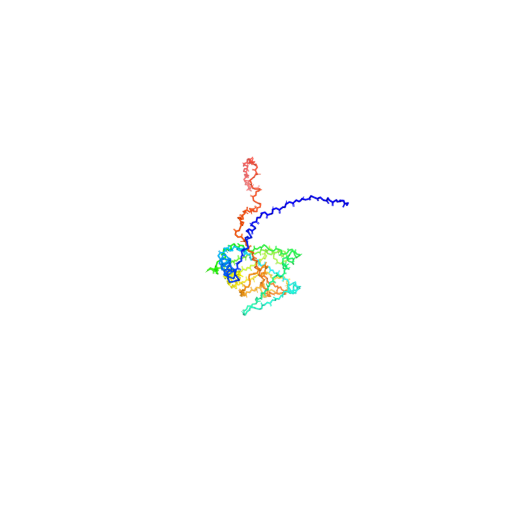 1.00 43.34 257 ASN A N 1
ATOM 2028 C CA . ASN A 1 257 ? 34.950 47.265 -35.211 1.00 43.34 257 ASN A CA 1
ATOM 2029 C C . ASN A 1 257 ? 34.853 48.591 -35.962 1.00 43.34 257 ASN A C 1
ATOM 2031 O O . ASN A 1 257 ? 33.734 49.062 -36.141 1.00 43.34 257 ASN A O 1
ATOM 2035 N N . ASP A 1 258 ? 35.985 49.147 -36.380 1.00 40.38 258 ASP A N 1
ATOM 2036 C CA . ASP A 1 258 ? 36.117 49.913 -37.620 1.00 40.38 258 ASP A CA 1
ATOM 2037 C C . ASP A 1 258 ? 37.602 49.945 -38.034 1.00 40.38 258 ASP A C 1
ATOM 2039 O O . ASP A 1 258 ? 38.468 50.259 -37.218 1.00 40.38 258 ASP A O 1
ATOM 2043 N N . GLU A 1 259 ? 37.804 49.593 -39.312 1.00 40.75 259 GLU A N 1
ATOM 2044 C CA . GLU A 1 259 ? 38.976 49.728 -40.212 1.00 40.75 259 GLU A CA 1
ATOM 2045 C C . GLU A 1 259 ? 40.276 48.936 -39.960 1.00 40.75 259 GLU A C 1
ATOM 2047 O O . GLU A 1 259 ? 41.068 49.248 -39.044 1.00 40.75 259 GLU A O 1
#

Secondary structure (DSSP, 8-state):
------------------------HHHHHHHHHHHHHHHHHHHHHS-EEEEEEEEEEEEEHHHHHHTT--PEE-TT-S-EEEE-GGGHHHHHHHHTT--PPPSEEEEEEESS--SS-EEEEEEEEPPP-TTT-SSPPEEEEEEEEEEEEEEETTEEEEEEEEEEEEEEEPP--TT-SSS-SEEEEEEEEEEEEE--SSEEEEEEEEGGGEEEEEEEEEEEE-TT-PPP----S--SSS------------PPPP-----

Organism: NCBI:txid2527984

pLDDT: mean 72.12, std 20.48, range [29.86, 97.38]